Protein AF-A0A1V9EDM6-F1 (afdb_monomer)

Foldseek 3Di:
DDPDPVVVVVCLLLVVQVLDLVNLLVQLVVQQVVVCVVPVPDALVNSLVVSVVCCVPPSLCVSLVVVLVVVLVVCVVVDPDPVVSVVCCVVVVVVVSVCCCVPPVVCSCPVGRVVSNVVSSVVVVVVVVVVVVVVVLVVPADDLLLLLVLQVLVCVVVVHDRDALDQVVLVVSCVVRVDDSVSNSVSSVCLVVLVPDDPVNLVVNLVSLVVNVVVCVVVVNPVSVVVSVVSNVSSVD

Radius of gyration: 32.97 Å; Cα contacts (8 Å, |Δi|>4): 154; chains: 1; bounding box: 69×32×89 Å

Solvent-accessible surface area (backbone atoms only — not comparable to full-atom values): 13107 Å² total; per-residue (Å²): 133,83,81,78,60,62,67,62,55,49,34,59,75,70,38,48,61,78,55,31,62,68,51,48,41,53,52,49,51,54,52,39,54,60,45,37,78,76,34,84,85,61,50,69,72,59,39,52,54,51,54,53,48,43,46,54,68,45,52,50,46,48,55,52,48,53,53,50,52,54,52,47,63,69,48,52,89,77,48,95,42,71,67,58,47,52,51,49,49,51,69,50,44,54,58,48,52,52,50,45,39,65,71,48,49,45,52,47,37,67,72,44,38,48,56,46,51,49,52,48,52,52,52,52,52,51,52,52,49,52,52,51,50,54,51,50,54,61,68,74,46,75,54,54,45,22,49,47,48,46,49,48,50,50,23,62,75,70,72,43,81,74,76,63,66,40,72,67,44,15,50,50,49,22,70,75,69,73,49,61,40,66,55,39,25,51,41,43,40,43,72,77,37,51,90,76,52,51,76,67,55,40,51,50,43,52,56,12,49,54,52,34,52,49,53,36,57,76,70,66,47,74,80,50,54,62,62,51,51,54,52,50,55,56,57,71,107

Structure (mmCIF, N/CA/C/O backbone):
data_AF-A0A1V9EDM6-F1
#
_entry.id   AF-A0A1V9EDM6-F1
#
loop_
_atom_site.group_PDB
_atom_site.id
_atom_site.type_symbol
_atom_site.label_atom_id
_atom_site.label_alt_id
_atom_site.label_comp_id
_atom_site.label_asym_id
_atom_site.label_entity_id
_atom_site.label_seq_id
_atom_site.pdbx_PDB_ins_code
_atom_site.Cartn_x
_atom_site.Cartn_y
_atom_site.Cartn_z
_atom_site.occupancy
_atom_site.B_iso_or_equiv
_atom_site.auth_seq_id
_atom_site.auth_comp_id
_atom_site.auth_asym_id
_atom_site.auth_atom_id
_atom_site.pdbx_PDB_model_num
ATOM 1 N N . MET A 1 1 ? -5.363 -17.007 -38.604 1.00 37.97 1 MET A N 1
ATOM 2 C CA . MET A 1 1 ? -4.434 -15.879 -38.365 1.00 37.97 1 MET A CA 1
ATOM 3 C C . MET A 1 1 ? -4.900 -15.145 -37.115 1.00 37.97 1 MET A C 1
ATOM 5 O O . MET A 1 1 ? -6.030 -14.680 -37.099 1.00 37.97 1 MET A O 1
ATOM 9 N N . ARG A 1 2 ? -4.100 -15.136 -36.038 1.00 47.84 2 ARG A N 1
ATOM 10 C CA . ARG A 1 2 ? -4.407 -14.382 -34.807 1.00 47.84 2 ARG A CA 1
ATOM 11 C C . ARG A 1 2 ? -4.314 -12.889 -35.127 1.00 47.84 2 ARG A C 1
ATOM 13 O O . ARG A 1 2 ? -3.278 -12.456 -35.619 1.00 47.84 2 ARG A O 1
ATOM 20 N N . SER A 1 3 ? -5.369 -12.121 -34.863 1.00 49.78 3 SER A N 1
ATOM 21 C CA . SER A 1 3 ? -5.331 -10.661 -34.971 1.00 49.78 3 SER A CA 1
ATOM 22 C C . SER A 1 3 ? -4.245 -10.120 -34.039 1.00 49.78 3 SER A C 1
ATOM 24 O O . SER A 1 3 ? -4.339 -10.279 -32.820 1.00 49.78 3 SER A O 1
ATOM 26 N N . LEU A 1 4 ? -3.201 -9.516 -34.605 1.00 57.56 4 LEU A N 1
ATOM 27 C CA . LEU A 1 4 ? -2.200 -8.782 -33.838 1.00 57.56 4 LEU A CA 1
ATOM 28 C C . LEU A 1 4 ? -2.915 -7.653 -33.088 1.00 57.56 4 LEU A C 1
ATOM 30 O O . LEU A 1 4 ? -3.581 -6.817 -33.696 1.00 57.56 4 LEU A O 1
ATOM 34 N N . ASN A 1 5 ? -2.817 -7.650 -31.758 1.00 78.00 5 ASN A N 1
ATOM 35 C CA . ASN A 1 5 ? -3.408 -6.608 -30.928 1.00 78.00 5 ASN A CA 1
ATOM 36 C C . ASN A 1 5 ? -2.538 -5.346 -31.025 1.00 78.00 5 ASN A C 1
ATOM 38 O O . ASN A 1 5 ? -1.661 -5.112 -30.193 1.00 78.00 5 ASN A O 1
ATOM 42 N N . LEU A 1 6 ? -2.770 -4.549 -32.071 1.00 74.50 6 LEU A N 1
AT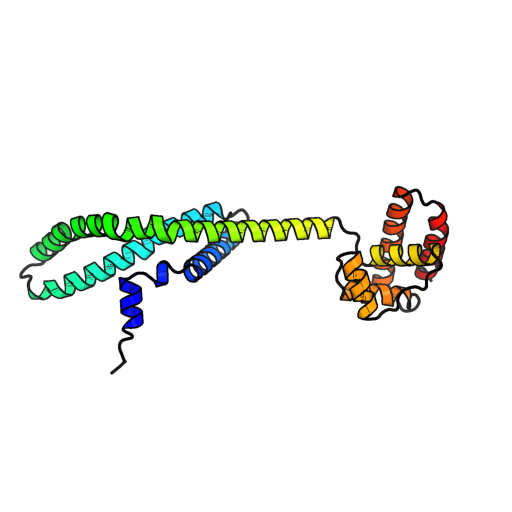OM 43 C CA . LEU A 1 6 ? -2.033 -3.315 -32.372 1.00 74.50 6 LEU A CA 1
ATOM 44 C C . LEU A 1 6 ? -2.008 -2.344 -31.184 1.00 74.50 6 LEU A C 1
ATOM 46 O O . LEU A 1 6 ? -1.008 -1.666 -30.965 1.00 74.50 6 LEU A O 1
ATOM 50 N N . ARG A 1 7 ? -3.066 -2.337 -30.363 1.00 73.31 7 ARG A N 1
ATOM 51 C CA . ARG A 1 7 ? -3.147 -1.520 -29.148 1.00 73.31 7 ARG A CA 1
ATOM 52 C C . ARG A 1 7 ? -2.124 -1.949 -28.096 1.00 73.31 7 ARG A C 1
ATOM 54 O O . ARG A 1 7 ? -1.507 -1.093 -27.479 1.00 73.31 7 ARG A O 1
ATOM 61 N N . SER A 1 8 ? -1.903 -3.255 -27.941 1.00 72.81 8 SER A N 1
ATOM 62 C CA . SER A 1 8 ? -0.898 -3.798 -27.020 1.00 72.81 8 SER A CA 1
ATOM 63 C C . SER A 1 8 ? 0.532 -3.480 -27.463 1.00 72.81 8 SER A C 1
ATOM 65 O O . SER A 1 8 ? 1.390 -3.230 -26.620 1.00 72.81 8 SER A O 1
ATOM 67 N N . MET A 1 9 ? 0.799 -3.492 -28.773 1.00 71.81 9 MET A N 1
ATOM 68 C CA . MET A 1 9 ? 2.121 -3.140 -29.309 1.00 71.81 9 MET A CA 1
ATOM 69 C C . MET A 1 9 ? 2.376 -1.637 -29.179 1.00 71.81 9 MET A C 1
ATOM 71 O O . MET A 1 9 ? 3.447 -1.241 -28.725 1.00 71.81 9 MET A O 1
ATOM 75 N N . ALA A 1 10 ? 1.374 -0.808 -29.486 1.00 74.94 10 ALA A N 1
ATOM 76 C CA . ALA A 1 10 ? 1.447 0.635 -29.285 1.00 74.94 10 ALA A CA 1
ATOM 77 C C . ALA A 1 10 ? 1.699 0.983 -27.811 1.00 74.94 10 ALA A C 1
ATOM 79 O O . ALA A 1 10 ? 2.650 1.701 -27.529 1.00 74.94 10 ALA A O 1
ATOM 80 N N . SER A 1 11 ? 0.951 0.392 -26.871 1.00 78.00 11 SER A N 1
ATOM 81 C CA . SER A 1 11 ? 1.123 0.649 -25.433 1.00 78.00 11 SER A CA 1
ATOM 82 C C . SER A 1 11 ? 2.470 0.186 -24.873 1.00 78.00 11 SER A C 1
ATOM 84 O O . SER A 1 11 ? 2.933 0.724 -23.868 1.00 78.00 11 SER A O 1
ATOM 86 N N . PHE A 1 12 ? 3.091 -0.827 -25.491 1.00 79.50 12 PHE A N 1
ATOM 87 C CA . PHE A 1 12 ? 4.444 -1.256 -25.141 1.00 79.50 12 PHE A CA 1
ATOM 88 C C . PHE A 1 12 ? 5.472 -0.217 -25.601 1.00 79.50 12 PHE A C 1
ATOM 90 O O . PHE A 1 12 ? 6.285 0.218 -24.791 1.00 79.50 12 PHE A O 1
ATOM 97 N N . ILE A 1 13 ? 5.373 0.238 -26.857 1.00 76.94 13 ILE A N 1
ATOM 98 C CA . ILE A 1 13 ? 6.272 1.248 -27.440 1.00 76.94 13 ILE A CA 1
ATOM 99 C C . ILE A 1 13 ? 6.137 2.599 -26.722 1.00 76.94 13 ILE A C 1
ATOM 101 O O . ILE A 1 13 ? 7.139 3.231 -26.395 1.00 76.94 13 ILE A O 1
ATOM 105 N N . THR A 1 14 ? 4.909 3.046 -26.445 1.00 77.81 14 THR A N 1
ATOM 106 C CA . THR A 1 14 ? 4.643 4.307 -25.731 1.00 77.81 14 THR A CA 1
ATOM 107 C C . THR A 1 14 ? 4.802 4.180 -24.218 1.00 77.81 14 THR A C 1
ATOM 109 O O . THR A 1 14 ? 4.757 5.182 -23.505 1.00 77.81 14 THR A O 1
ATOM 112 N N . ARG A 1 15 ? 5.021 2.958 -23.712 1.00 82.06 15 ARG A N 1
ATOM 113 C CA . ARG A 1 15 ? 5.201 2.636 -22.289 1.00 82.06 15 ARG A CA 1
ATOM 114 C C . ARG A 1 15 ? 4.014 3.024 -21.403 1.00 82.06 15 ARG A C 1
ATOM 116 O O . ARG A 1 15 ? 4.152 3.070 -20.178 1.00 82.06 15 ARG A O 1
ATOM 123 N N . GLU A 1 16 ? 2.845 3.253 -21.996 1.00 77.50 16 GLU A N 1
ATOM 124 C CA . GLU A 1 16 ? 1.622 3.678 -21.307 1.00 77.50 16 GLU A CA 1
ATOM 125 C C . GLU A 1 16 ? 1.276 2.761 -20.137 1.00 77.50 16 GLU A C 1
ATOM 127 O O . GLU A 1 16 ? 0.986 3.240 -19.044 1.00 77.50 16 GLU A O 1
ATOM 132 N N . HIS A 1 17 ? 1.405 1.447 -20.332 1.00 77.56 17 HIS A N 1
ATOM 133 C CA . HIS A 1 17 ? 1.103 0.465 -19.296 1.00 77.56 17 HIS A CA 1
ATOM 134 C C . HIS A 1 17 ? 2.008 0.625 -18.061 1.00 77.56 17 HIS A C 1
ATOM 136 O O . HIS A 1 17 ? 1.523 0.638 -16.933 1.00 77.56 17 HIS A O 1
ATOM 142 N N . THR A 1 18 ? 3.314 0.838 -18.252 1.00 78.94 18 THR A N 1
ATOM 143 C CA . THR A 1 18 ? 4.274 1.012 -17.140 1.00 78.94 18 THR A CA 1
ATOM 144 C C . THR A 1 18 ? 4.139 2.355 -16.420 1.00 78.94 18 THR A C 1
ATOM 146 O O . THR A 1 18 ? 4.569 2.499 -15.278 1.00 78.94 18 THR A O 1
ATOM 149 N N . LEU A 1 19 ? 3.549 3.349 -17.088 1.00 85.94 19 LEU A N 1
ATOM 150 C CA . LEU A 1 19 ? 3.371 4.704 -16.569 1.00 85.94 19 LEU A CA 1
ATOM 151 C C . LEU A 1 19 ? 1.964 4.937 -16.000 1.00 85.94 19 LEU A C 1
ATOM 153 O O . LEU A 1 19 ? 1.685 6.018 -15.473 1.00 85.94 19 LEU A O 1
ATOM 157 N N . GLU A 1 20 ? 1.061 3.966 -16.106 1.00 90.56 20 GLU A N 1
ATOM 158 C CA . GLU A 1 20 ? -0.289 4.065 -15.567 1.00 90.56 20 GLU A CA 1
ATOM 159 C C . GLU A 1 20 ? -0.269 3.975 -14.036 1.00 90.56 20 GLU A C 1
ATOM 161 O O . GLU A 1 20 ? 0.337 3.077 -13.449 1.00 90.56 20 GLU A O 1
ATOM 166 N N . ILE A 1 21 ? -0.981 4.888 -13.370 1.00 91.25 21 ILE A N 1
ATOM 167 C CA . ILE A 1 21 ? -0.993 4.965 -11.903 1.00 91.25 21 ILE A CA 1
ATOM 168 C C . ILE A 1 21 ? -1.505 3.677 -11.246 1.00 91.25 21 ILE A C 1
ATOM 170 O O . ILE A 1 21 ? -0.995 3.281 -10.202 1.00 91.25 21 ILE A O 1
ATOM 174 N N . ASN A 1 22 ? -2.471 2.994 -11.866 1.00 91.75 22 ASN A N 1
ATOM 175 C CA . ASN A 1 22 ? -3.028 1.753 -11.331 1.00 91.75 22 ASN A CA 1
ATOM 176 C C . ASN A 1 22 ? -2.004 0.616 -11.349 1.00 91.75 22 ASN A C 1
ATOM 178 O O . ASN A 1 22 ? -1.903 -0.111 -10.365 1.00 91.75 22 ASN A O 1
ATOM 182 N N . ASN A 1 23 ? -1.200 0.518 -12.411 1.00 90.50 23 ASN A N 1
ATOM 183 C CA . ASN A 1 23 ? -0.162 -0.506 -12.526 1.00 90.50 23 ASN A CA 1
ATOM 184 C C . ASN A 1 23 ? 1.008 -0.214 -11.580 1.00 90.50 23 ASN A C 1
ATOM 186 O O . ASN A 1 23 ? 1.531 -1.122 -10.935 1.00 90.50 23 ASN A O 1
ATOM 190 N N . ILE A 1 24 ? 1.378 1.064 -11.421 1.00 93.00 24 ILE A N 1
ATOM 191 C CA . ILE A 1 24 ? 2.357 1.488 -10.408 1.00 93.00 24 ILE A CA 1
ATOM 192 C C . ILE A 1 24 ? 1.848 1.130 -9.006 1.00 93.00 24 ILE A C 1
ATOM 194 O O . ILE A 1 24 ? 2.604 0.590 -8.200 1.00 93.00 24 ILE A O 1
ATOM 198 N N . ARG A 1 25 ? 0.563 1.375 -8.722 1.00 94.88 25 ARG A N 1
ATOM 199 C CA . ARG A 1 25 ? -0.075 1.024 -7.447 1.00 94.88 25 ARG A CA 1
ATOM 200 C C . ARG A 1 25 ? -0.064 -0.480 -7.198 1.00 94.88 25 ARG A C 1
ATOM 202 O O . ARG A 1 25 ? 0.361 -0.898 -6.125 1.00 94.88 25 ARG A O 1
ATOM 209 N N . SER A 1 26 ? -0.491 -1.292 -8.163 1.00 93.38 26 SER A N 1
ATOM 210 C CA . SER A 1 26 ? -0.505 -2.749 -8.007 1.00 93.38 26 SER A CA 1
ATOM 211 C C . SER A 1 26 ? 0.900 -3.314 -7.827 1.00 93.38 26 SER A C 1
ATOM 213 O O . SER A 1 26 ? 1.103 -4.161 -6.963 1.00 93.38 26 SER A O 1
ATOM 215 N N . LEU A 1 27 ? 1.884 -2.813 -8.585 1.00 93.69 27 LEU A N 1
ATOM 216 C CA . LEU A 1 27 ? 3.286 -3.202 -8.432 1.00 93.69 27 LEU A CA 1
ATOM 217 C C . LEU A 1 27 ? 3.816 -2.836 -7.043 1.00 93.69 27 LEU A C 1
ATOM 219 O O . LEU A 1 27 ? 4.479 -3.647 -6.405 1.00 93.69 27 LEU A O 1
ATOM 223 N N . PHE A 1 28 ? 3.513 -1.627 -6.568 1.00 96.44 28 PHE A N 1
ATOM 224 C CA . PHE A 1 28 ? 3.945 -1.165 -5.255 1.00 96.44 28 PHE A CA 1
ATOM 225 C C . PHE A 1 28 ? 3.373 -2.028 -4.129 1.00 96.44 28 PHE A C 1
ATOM 227 O O . PHE A 1 28 ? 4.127 -2.450 -3.256 1.00 96.44 28 PHE A O 1
ATOM 234 N N . ILE A 1 29 ? 2.068 -2.317 -4.160 1.00 95.06 29 ILE A N 1
ATOM 235 C CA . ILE A 1 29 ? 1.408 -3.166 -3.158 1.00 95.06 29 ILE A CA 1
ATOM 236 C C . ILE A 1 29 ? 1.988 -4.581 -3.201 1.00 95.06 29 ILE A C 1
ATOM 238 O O . ILE A 1 29 ? 2.393 -5.096 -2.164 1.00 95.06 29 ILE A O 1
ATOM 242 N N . ALA A 1 30 ? 2.110 -5.174 -4.391 1.00 94.94 30 ALA A N 1
ATOM 243 C CA . ALA A 1 30 ? 2.640 -6.526 -4.543 1.0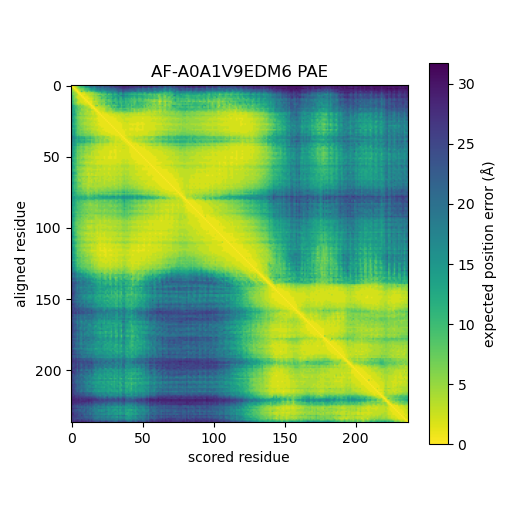0 94.94 30 ALA A CA 1
ATOM 244 C C . ALA A 1 30 ? 4.080 -6.651 -4.020 1.00 94.94 30 ALA A C 1
ATOM 246 O O . ALA A 1 30 ? 4.399 -7.604 -3.309 1.00 94.94 30 ALA A O 1
ATOM 247 N N . GLU A 1 31 ? 4.955 -5.685 -4.325 1.00 94.88 31 GLU A N 1
ATOM 248 C CA . GLU A 1 31 ? 6.318 -5.690 -3.781 1.00 94.88 31 GLU A CA 1
ATOM 249 C C . GLU A 1 31 ? 6.336 -5.417 -2.274 1.00 94.88 31 GLU A C 1
ATOM 251 O O . GLU A 1 31 ? 7.131 -6.021 -1.553 1.00 94.88 31 GLU A O 1
ATOM 256 N N . HIS A 1 32 ? 5.451 -4.556 -1.768 1.00 95.75 32 HIS A N 1
ATOM 257 C CA . HIS A 1 32 ? 5.344 -4.323 -0.333 1.00 95.75 32 HIS A CA 1
ATOM 258 C C . HIS A 1 32 ? 4.957 -5.604 0.414 1.00 95.75 32 HIS A C 1
ATOM 260 O O . HIS A 1 32 ? 5.654 -5.996 1.346 1.00 95.75 32 HIS A O 1
ATOM 266 N N . GLU A 1 33 ? 3.894 -6.284 -0.019 1.00 94.50 33 GLU A N 1
ATOM 267 C CA . GLU A 1 33 ? 3.392 -7.517 0.598 1.00 94.50 33 GLU A CA 1
ATOM 268 C C . GLU A 1 33 ? 4.426 -8.643 0.548 1.00 94.50 33 GLU A C 1
ATOM 270 O O . GLU A 1 33 ? 4.681 -9.309 1.555 1.00 94.50 33 GLU A O 1
ATOM 275 N N . LYS A 1 34 ? 5.086 -8.812 -0.603 1.00 95.00 34 LYS A N 1
ATOM 276 C CA . LYS A 1 34 ? 6.153 -9.799 -0.786 1.00 95.00 34 LYS A CA 1
ATOM 277 C C . LYS A 1 34 ? 7.290 -9.605 0.217 1.00 95.00 34 LYS A C 1
ATOM 279 O O . LYS A 1 34 ? 7.767 -10.579 0.798 1.00 95.00 34 LYS A O 1
ATOM 284 N N . HIS A 1 35 ? 7.735 -8.366 0.423 1.00 93.12 35 HIS A N 1
ATOM 285 C CA . HIS A 1 35 ? 8.824 -8.075 1.353 1.00 93.12 35 HIS A CA 1
ATOM 286 C C . HIS A 1 35 ? 8.376 -8.061 2.814 1.00 93.12 35 HIS A C 1
ATOM 288 O O . HIS A 1 35 ? 9.152 -8.470 3.676 1.00 93.12 35 HIS A O 1
ATOM 294 N N . LEU A 1 36 ? 7.136 -7.667 3.099 1.00 92.50 36 LEU A N 1
ATOM 295 C CA . LEU A 1 36 ? 6.572 -7.705 4.446 1.00 92.50 36 LEU A CA 1
ATOM 296 C C . LEU A 1 36 ? 6.485 -9.141 4.984 1.00 92.50 36 LEU A C 1
ATOM 298 O O . LEU A 1 36 ? 6.764 -9.369 6.160 1.00 92.50 36 LEU A O 1
ATOM 302 N N . GLY A 1 37 ? 6.181 -10.116 4.118 1.00 90.19 37 GLY A N 1
ATOM 303 C CA . GLY A 1 37 ? 6.178 -11.539 4.476 1.00 90.19 37 GLY A CA 1
ATOM 304 C C . GLY A 1 37 ? 7.548 -12.081 4.911 1.00 90.19 37 GLY A C 1
ATOM 305 O O . GLY A 1 37 ? 7.610 -13.022 5.697 1.00 90.19 37 GLY A O 1
ATOM 306 N N . LEU A 1 38 ? 8.643 -11.475 4.440 1.00 93.06 38 LEU A N 1
ATOM 307 C CA . LEU A 1 38 ? 10.019 -11.861 4.785 1.00 93.06 38 LEU A CA 1
ATOM 308 C C . LEU A 1 38 ? 10.607 -10.999 5.911 1.00 93.06 38 LEU A C 1
ATOM 310 O O . LEU A 1 38 ? 11.398 -11.474 6.727 1.00 93.06 38 LEU A O 1
ATOM 314 N N . HIS A 1 39 ? 10.231 -9.723 5.954 1.00 92.69 39 HIS A N 1
ATOM 315 C CA . HIS A 1 39 ? 10.765 -8.723 6.866 1.00 92.69 39 HIS A CA 1
ATOM 316 C C . HIS A 1 39 ? 9.613 -7.927 7.498 1.00 92.69 39 HIS A C 1
ATOM 318 O O . HIS A 1 39 ? 9.155 -6.943 6.920 1.00 92.69 39 HIS A O 1
ATOM 324 N N . PRO A 1 40 ? 9.181 -8.273 8.723 1.00 89.62 40 PRO A N 1
ATOM 325 C CA . PRO A 1 40 ? 8.055 -7.601 9.379 1.00 89.62 40 PRO A CA 1
ATOM 326 C C . PRO A 1 40 ? 8.252 -6.096 9.625 1.00 89.62 40 PRO A C 1
ATOM 328 O O . PRO A 1 40 ? 7.283 -5.362 9.769 1.00 89.62 40 PRO A O 1
ATOM 331 N N . ALA A 1 41 ? 9.503 -5.624 9.670 1.00 90.94 41 ALA A N 1
ATOM 332 C CA . ALA A 1 41 ? 9.851 -4.207 9.821 1.00 90.94 41 ALA A CA 1
ATOM 333 C C . ALA A 1 41 ? 9.996 -3.462 8.475 1.00 90.94 41 ALA A C 1
ATOM 335 O O . ALA A 1 41 ? 10.529 -2.349 8.426 1.00 90.94 41 ALA A O 1
ATOM 336 N N . TRP A 1 42 ? 9.582 -4.081 7.366 1.00 93.06 42 TRP A N 1
ATOM 337 C CA . TRP A 1 42 ? 9.666 -3.481 6.042 1.00 93.06 42 TRP A CA 1
ATOM 338 C C . TRP A 1 42 ? 8.760 -2.254 5.931 1.00 93.06 42 TRP A C 1
ATOM 340 O O . TRP A 1 42 ? 7.584 -2.295 6.279 1.00 93.06 42 TRP A O 1
ATOM 350 N N . ASN A 1 43 ? 9.302 -1.147 5.423 1.00 93.12 43 ASN A N 1
ATOM 351 C CA . ASN A 1 43 ? 8.579 0.120 5.334 1.00 93.12 43 ASN A CA 1
ATOM 352 C C . ASN A 1 43 ? 8.322 0.555 3.881 1.00 93.12 43 ASN A C 1
ATOM 354 O O . ASN A 1 43 ? 8.958 0.100 2.921 1.00 93.12 43 ASN A O 1
ATOM 358 N N . PHE A 1 44 ? 7.384 1.488 3.709 1.00 94.44 44 PHE A N 1
ATOM 359 C CA . PHE A 1 44 ? 7.006 2.014 2.394 1.00 94.44 44 PHE A CA 1
ATOM 360 C C . PHE A 1 44 ? 8.160 2.731 1.678 1.00 94.44 44 PHE A C 1
ATOM 362 O O . PHE A 1 44 ? 8.287 2.628 0.458 1.00 94.44 44 PHE A O 1
ATOM 369 N N . LYS A 1 45 ? 9.077 3.374 2.417 1.00 94.44 45 LYS A N 1
ATOM 370 C CA . LYS A 1 45 ? 10.270 4.019 1.836 1.00 94.44 45 LYS A CA 1
ATOM 371 C C . LYS A 1 45 ? 11.208 3.006 1.174 1.00 94.44 45 LYS A C 1
ATOM 373 O O . LYS A 1 45 ? 11.740 3.282 0.100 1.00 94.44 45 LYS A O 1
ATOM 378 N N . ALA A 1 46 ? 11.409 1.843 1.791 1.00 94.44 46 ALA A N 1
ATOM 379 C CA . ALA A 1 46 ? 12.204 0.757 1.227 1.00 94.44 46 ALA A CA 1
ATOM 380 C C . ALA A 1 46 ? 11.528 0.171 -0.022 1.00 94.44 46 ALA A C 1
ATOM 382 O O . ALA A 1 46 ? 12.177 0.006 -1.054 1.00 94.44 46 ALA A O 1
ATOM 383 N N . THR A 1 47 ? 10.206 -0.014 0.031 1.00 96.06 47 THR A N 1
ATOM 384 C CA . THR A 1 47 ? 9.397 -0.447 -1.125 1.00 96.06 47 THR A CA 1
ATOM 385 C C . THR A 1 47 ? 9.550 0.513 -2.304 1.00 96.06 47 THR A C 1
ATOM 387 O O . THR A 1 47 ? 9.854 0.084 -3.413 1.00 96.06 47 THR A O 1
ATOM 390 N N . ARG A 1 48 ? 9.443 1.828 -2.068 1.00 96.25 48 ARG A N 1
ATOM 391 C CA . ARG A 1 48 ? 9.644 2.858 -3.101 1.00 96.25 48 ARG A CA 1
ATOM 392 C C . ARG A 1 48 ? 11.001 2.717 -3.791 1.00 96.25 48 ARG A C 1
ATOM 394 O O . ARG A 1 48 ? 11.066 2.791 -5.013 1.00 96.25 48 ARG A O 1
ATOM 401 N N . LYS A 1 49 ? 12.079 2.483 -3.033 1.00 96.12 49 LYS A N 1
ATOM 402 C CA . LYS A 1 49 ? 13.423 2.275 -3.602 1.00 96.12 49 LYS A CA 1
ATOM 403 C C . LYS A 1 49 ? 13.484 1.032 -4.491 1.00 96.12 49 LYS A C 1
ATOM 405 O O . LYS A 1 49 ? 14.060 1.108 -5.572 1.00 96.12 49 LYS A O 1
ATOM 410 N N . ILE A 1 50 ? 12.865 -0.074 -4.074 1.00 95.94 50 ILE A N 1
ATOM 411 C CA . ILE A 1 50 ? 12.786 -1.293 -4.893 1.00 95.94 50 ILE A CA 1
ATOM 412 C C . ILE A 1 50 ? 11.988 -1.047 -6.170 1.00 95.94 50 ILE A C 1
ATOM 414 O O . ILE A 1 50 ? 12.435 -1.427 -7.244 1.00 95.94 50 ILE A O 1
ATOM 418 N N . VAL A 1 51 ? 10.848 -0.363 -6.092 1.00 96.00 51 VAL A N 1
ATOM 419 C CA . VAL A 1 51 ? 10.023 -0.066 -7.271 1.00 96.00 51 VAL A CA 1
ATOM 420 C C . VAL A 1 51 ? 10.770 0.834 -8.266 1.00 96.00 51 VAL A C 1
ATOM 422 O O . VAL A 1 51 ? 10.704 0.597 -9.471 1.00 96.00 51 VAL A O 1
ATOM 425 N N . ILE A 1 52 ? 11.556 1.804 -7.784 1.00 96.31 52 ILE A N 1
ATOM 426 C CA . ILE A 1 52 ? 12.462 2.603 -8.629 1.00 96.31 52 ILE A CA 1
ATOM 427 C C . ILE A 1 52 ? 13.537 1.719 -9.272 1.00 96.31 52 ILE A C 1
A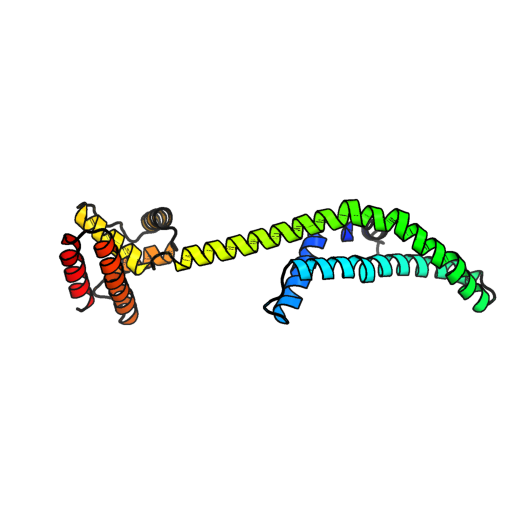TOM 429 O O . ILE A 1 52 ? 13.794 1.843 -10.468 1.00 96.31 52 ILE A O 1
ATOM 433 N N . ALA A 1 53 ? 14.161 0.821 -8.507 1.00 95.88 53 ALA A N 1
ATOM 434 C CA . ALA A 1 53 ? 15.159 -0.098 -9.044 1.00 95.88 53 ALA A CA 1
ATOM 435 C C . ALA A 1 53 ? 14.552 -1.016 -10.119 1.00 95.88 53 ALA A C 1
ATOM 437 O O . ALA A 1 53 ? 15.118 -1.148 -11.201 1.00 95.88 53 ALA A O 1
ATOM 438 N N . ASN A 1 54 ? 13.364 -1.571 -9.875 1.00 93.38 54 ASN A N 1
ATOM 439 C CA . ASN A 1 54 ? 12.635 -2.393 -10.837 1.00 93.38 54 ASN A CA 1
ATOM 440 C C . ASN A 1 54 ? 12.319 -1.619 -12.124 1.00 93.38 54 ASN A C 1
ATOM 442 O O . ASN A 1 54 ? 12.502 -2.158 -13.213 1.00 93.38 54 ASN A O 1
ATOM 446 N N . TYR A 1 55 ? 11.925 -0.347 -12.036 1.00 93.56 55 TYR A N 1
ATOM 447 C CA . TYR A 1 55 ? 11.725 0.485 -13.224 1.00 93.56 55 TYR A CA 1
ATOM 448 C C . TYR A 1 55 ? 12.992 0.558 -14.097 1.00 93.56 55 TYR A C 1
ATOM 450 O O . TYR A 1 55 ? 12.920 0.370 -15.310 1.00 93.56 55 TYR A O 1
ATOM 458 N N . TRP A 1 56 ? 14.163 0.785 -13.498 1.00 94.94 56 TRP A N 1
ATOM 459 C CA . TRP A 1 56 ? 15.413 0.911 -14.255 1.00 94.94 56 TRP A CA 1
ATOM 460 C C . TRP A 1 56 ? 15.957 -0.430 -14.748 1.00 94.94 56 TRP A C 1
ATOM 462 O O . TRP A 1 56 ? 16.293 -0.568 -15.921 1.00 94.94 56 TRP A O 1
ATOM 472 N N . PHE A 1 57 ? 16.044 -1.429 -13.875 1.00 93.12 57 PHE A N 1
ATOM 473 C CA . PHE A 1 57 ? 16.724 -2.684 -14.195 1.00 93.12 57 PHE A CA 1
ATOM 474 C C . PHE A 1 57 ? 15.835 -3.703 -14.890 1.00 93.12 57 PHE A C 1
ATOM 476 O O . PHE A 1 57 ? 16.339 -4.555 -15.614 1.00 93.12 57 PHE A O 1
ATOM 483 N N . ARG A 1 58 ? 14.520 -3.637 -14.691 1.00 91.19 58 ARG A N 1
ATOM 484 C CA . ARG A 1 58 ? 13.591 -4.554 -15.342 1.00 91.19 58 ARG A CA 1
ATOM 485 C C . ARG A 1 58 ? 12.912 -3.873 -16.512 1.00 91.19 58 ARG A C 1
ATOM 487 O O . ARG A 1 58 ? 13.104 -4.312 -17.638 1.00 91.19 58 ARG A O 1
ATOM 494 N N . GLU A 1 59 ? 12.178 -2.792 -16.283 1.00 90.56 59 GLU A N 1
ATOM 495 C CA . GLU A 1 59 ? 11.330 -2.209 -17.334 1.00 90.56 59 GLU A CA 1
ATOM 496 C C . GLU A 1 59 ? 12.149 -1.533 -18.438 1.00 90.56 59 GLU A C 1
ATOM 498 O O . GLU A 1 59 ? 11.978 -1.844 -19.616 1.00 90.56 59 GLU A O 1
ATOM 503 N N . VAL A 1 60 ? 13.082 -0.648 -18.075 1.00 92.81 60 VAL A N 1
ATOM 504 C CA . VAL A 1 60 ? 13.921 0.064 -19.051 1.00 92.81 60 VAL A CA 1
ATOM 505 C C . VAL A 1 60 ? 14.837 -0.897 -19.814 1.00 92.81 60 VAL A C 1
ATOM 507 O O . VAL A 1 60 ? 14.884 -0.830 -21.044 1.00 92.81 60 VAL A O 1
ATOM 510 N N . LEU A 1 61 ? 15.516 -1.821 -19.122 1.00 92.75 61 LEU A N 1
ATOM 511 C CA . LEU A 1 61 ? 16.385 -2.799 -19.789 1.00 92.75 61 LEU A CA 1
ATOM 512 C C . LEU A 1 61 ? 15.603 -3.782 -20.663 1.00 92.75 61 LEU A C 1
ATOM 514 O O . LEU A 1 61 ? 16.058 -4.085 -21.762 1.00 92.75 61 LEU A O 1
ATOM 518 N N . THR A 1 62 ? 14.425 -4.243 -20.233 1.00 91.62 62 THR A N 1
ATOM 519 C CA . THR A 1 62 ? 13.590 -5.133 -21.057 1.00 91.62 62 THR A CA 1
ATOM 520 C C . THR A 1 62 ? 13.100 -4.402 -22.300 1.00 91.62 62 THR A C 1
ATOM 522 O O . THR A 1 62 ? 13.251 -4.915 -23.404 1.00 91.62 62 THR A O 1
ATOM 525 N N . HIS A 1 63 ? 12.571 -3.185 -22.151 1.00 93.38 63 HIS A N 1
ATOM 526 C CA . HIS A 1 63 ? 12.088 -2.394 -23.282 1.00 93.38 63 HIS A CA 1
ATOM 527 C C . HIS A 1 63 ? 13.206 -2.109 -24.295 1.00 93.38 63 HIS A C 1
ATOM 529 O O . HIS A 1 63 ? 13.044 -2.369 -25.488 1.00 93.38 63 HIS A O 1
ATOM 535 N N . PHE A 1 64 ? 14.371 -1.651 -23.825 1.00 94.06 64 PHE A N 1
ATOM 536 C CA . PHE A 1 64 ? 15.532 -1.440 -24.689 1.00 94.06 64 PHE A CA 1
ATOM 537 C C . PHE A 1 64 ? 16.023 -2.747 -25.327 1.00 94.06 64 PHE A C 1
ATOM 539 O O . PHE A 1 64 ? 16.294 -2.781 -26.524 1.00 94.06 64 PHE A O 1
ATOM 546 N N . GLY A 1 65 ? 16.087 -3.833 -24.554 1.00 94.00 65 GLY A N 1
ATOM 547 C CA . GLY A 1 65 ? 16.495 -5.153 -25.026 1.00 94.00 65 GLY A CA 1
ATOM 548 C C . GLY A 1 65 ? 15.596 -5.688 -26.139 1.00 94.00 65 GLY A C 1
ATOM 549 O O . GLY A 1 65 ? 16.108 -6.207 -27.127 1.00 94.00 65 GLY A O 1
ATOM 550 N N . VAL A 1 66 ? 14.274 -5.504 -26.039 1.00 93.25 66 VAL A N 1
ATOM 551 C CA . VAL A 1 66 ? 13.329 -5.882 -27.104 1.00 93.25 66 VAL A CA 1
ATOM 552 C C . VAL A 1 66 ? 13.566 -5.063 -28.371 1.00 93.25 66 VAL A C 1
ATOM 554 O O . VAL A 1 66 ? 13.636 -5.638 -29.455 1.00 93.25 66 VAL A O 1
ATOM 557 N N . ILE A 1 67 ? 13.743 -3.743 -28.257 1.00 92.81 67 ILE A N 1
ATOM 558 C CA . ILE A 1 67 ? 14.039 -2.880 -29.414 1.00 92.81 67 ILE A CA 1
ATOM 559 C C . ILE A 1 67 ? 15.349 -3.307 -30.084 1.00 92.81 67 ILE A C 1
ATOM 561 O O . ILE A 1 67 ? 15.396 -3.458 -31.304 1.00 92.81 67 ILE A O 1
ATOM 565 N N . MET A 1 68 ? 16.395 -3.557 -29.294 1.00 93.56 68 MET A N 1
ATOM 566 C CA . MET A 1 68 ? 17.684 -4.026 -29.800 1.00 93.56 68 MET A CA 1
ATOM 567 C C . MET A 1 68 ? 17.580 -5.400 -30.461 1.00 93.56 68 MET A C 1
ATOM 569 O O . MET A 1 68 ? 18.150 -5.597 -31.529 1.00 93.56 68 MET A O 1
ATOM 573 N N . ALA A 1 69 ? 16.830 -6.337 -29.879 1.00 93.94 69 ALA A N 1
ATOM 574 C CA . ALA A 1 69 ? 16.613 -7.653 -30.470 1.00 93.94 69 ALA A CA 1
ATOM 575 C C . ALA A 1 69 ? 15.928 -7.544 -31.840 1.00 93.94 69 ALA A C 1
ATOM 577 O O . ALA A 1 69 ? 16.361 -8.183 -32.796 1.00 93.94 69 ALA A O 1
ATOM 578 N N . VAL A 1 70 ? 14.910 -6.687 -31.961 1.00 92.94 70 VAL A N 1
ATOM 579 C CA . VAL A 1 70 ? 14.245 -6.413 -33.242 1.00 92.94 70 VAL A CA 1
ATOM 580 C C . VAL A 1 70 ? 15.224 -5.793 -34.240 1.00 92.94 70 VAL A C 1
ATOM 582 O O . VAL A 1 70 ? 15.310 -6.268 -35.369 1.00 92.94 70 VAL A O 1
ATOM 585 N N . ALA A 1 71 ? 16.006 -4.791 -33.832 1.00 92.31 71 ALA A N 1
ATOM 586 C CA . ALA A 1 71 ? 17.004 -4.163 -34.697 1.00 92.31 71 ALA A CA 1
ATOM 587 C C . ALA A 1 71 ? 18.038 -5.176 -35.219 1.00 92.31 71 ALA A C 1
ATOM 589 O O . ALA A 1 71 ? 18.333 -5.190 -36.412 1.00 92.31 71 ALA A O 1
ATOM 590 N N . VAL A 1 72 ? 18.530 -6.069 -34.355 1.00 92.19 72 VAL A N 1
ATOM 591 C CA . VAL A 1 72 ? 19.478 -7.131 -34.726 1.00 92.19 72 VAL A CA 1
ATOM 592 C C . VAL A 1 72 ? 18.870 -8.116 -35.720 1.00 92.19 72 VAL A C 1
ATOM 594 O O . VAL A 1 72 ? 19.540 -8.512 -36.669 1.00 92.19 72 VAL A O 1
ATOM 597 N N . LEU A 1 73 ? 17.600 -8.495 -35.554 1.00 93.25 73 LEU A N 1
ATOM 598 C CA . LEU A 1 73 ? 16.925 -9.385 -36.504 1.00 93.25 73 LEU A CA 1
ATOM 599 C C . LEU A 1 73 ? 16.859 -8.784 -37.915 1.00 93.25 73 LEU A C 1
ATOM 601 O O . LEU A 1 73 ? 16.997 -9.518 -38.891 1.00 93.25 73 LEU A O 1
ATOM 605 N N . PHE A 1 74 ? 16.693 -7.463 -38.031 1.00 90.38 74 PHE A N 1
ATOM 606 C CA . PHE A 1 74 ? 16.679 -6.774 -39.324 1.00 90.38 74 PHE A CA 1
ATOM 607 C C . PHE A 1 74 ? 18.066 -6.624 -39.957 1.00 90.38 74 PHE A C 1
ATOM 609 O O . PHE A 1 74 ? 18.167 -6.632 -41.183 1.00 90.38 74 PHE A O 1
ATOM 616 N N . THR A 1 75 ? 19.128 -6.502 -39.159 1.00 88.81 75 THR A N 1
ATOM 617 C CA . THR A 1 75 ? 20.504 -6.378 -39.671 1.00 88.81 75 THR A CA 1
ATOM 618 C C . THR A 1 75 ? 21.173 -7.725 -39.939 1.00 88.81 75 THR A C 1
ATOM 620 O O . THR A 1 75 ? 22.145 -7.788 -40.695 1.00 88.81 75 THR A O 1
ATOM 623 N N . LEU A 1 76 ? 20.645 -8.815 -39.371 1.00 90.44 76 LEU A N 1
ATOM 624 C CA . LEU A 1 76 ? 21.177 -10.172 -39.517 1.00 90.44 76 LEU A CA 1
ATOM 625 C C . LEU A 1 76 ? 21.420 -10.595 -40.982 1.00 90.44 76 LEU A C 1
ATOM 627 O O . LEU A 1 76 ? 22.511 -11.091 -41.261 1.00 90.44 76 LEU A O 1
ATOM 631 N N . PRO A 1 77 ? 20.494 -10.373 -41.942 1.00 90.19 77 PRO A N 1
ATOM 632 C CA . PRO A 1 77 ? 20.674 -10.807 -43.333 1.00 90.19 77 PRO A CA 1
ATOM 633 C C . PRO A 1 77 ? 21.756 -10.028 -44.094 1.00 90.19 77 PRO A C 1
ATOM 635 O O . PRO A 1 77 ? 22.159 -10.433 -45.178 1.00 90.19 77 PRO A O 1
ATOM 638 N N . GLN A 1 78 ? 22.184 -8.883 -43.558 1.00 87.56 78 GLN A N 1
ATOM 639 C CA . GLN A 1 78 ? 23.103 -7.942 -44.204 1.00 87.56 78 GLN A CA 1
ATOM 640 C C . GLN A 1 78 ? 24.547 -8.120 -43.712 1.00 87.56 78 GLN A C 1
ATOM 642 O O . GLN A 1 78 ? 25.467 -7.491 -44.233 1.00 87.56 78 GLN A O 1
ATOM 647 N N . CYS A 1 79 ? 24.757 -8.954 -42.690 1.00 87.44 79 CYS A N 1
ATOM 648 C CA . CYS A 1 79 ? 26.049 -9.133 -42.046 1.00 87.44 79 CYS A CA 1
ATOM 649 C C . CYS A 1 79 ? 26.759 -10.386 -42.570 1.00 87.44 79 CYS A C 1
ATOM 651 O O . CYS A 1 79 ? 26.307 -11.505 -42.352 1.00 87.44 79 CYS A O 1
ATOM 653 N N . ASN A 1 80 ? 27.935 -10.200 -43.176 1.00 87.94 80 ASN A N 1
ATOM 654 C CA . ASN A 1 80 ? 28.763 -11.305 -43.684 1.00 87.94 80 ASN A CA 1
ATOM 655 C C . ASN A 1 80 ? 29.650 -11.963 -42.605 1.00 87.94 80 ASN A C 1
ATOM 657 O O . ASN A 1 80 ? 30.290 -12.978 -42.868 1.00 87.94 80 ASN A O 1
ATOM 661 N N . SER A 1 81 ? 29.735 -11.380 -41.404 1.00 94.31 81 SER A N 1
ATOM 662 C CA . SER A 1 81 ? 30.566 -11.872 -40.299 1.00 94.31 81 SER A CA 1
ATOM 663 C C . SER A 1 81 ? 29.968 -11.513 -38.940 1.00 94.31 81 SER A C 1
ATOM 665 O O . SER A 1 81 ? 29.477 -10.399 -38.735 1.00 94.31 81 SER A O 1
ATOM 667 N N . TRP A 1 82 ? 30.089 -12.435 -37.980 1.00 90.06 82 TRP A N 1
ATOM 668 C CA . TRP A 1 82 ? 29.710 -12.222 -36.580 1.00 90.06 82 TRP A CA 1
ATOM 669 C C . TRP A 1 82 ? 30.494 -11.091 -35.910 1.00 90.06 82 TRP A C 1
ATOM 671 O O . TRP A 1 82 ? 29.944 -10.389 -35.066 1.00 90.06 82 TRP A O 1
ATOM 681 N N . ILE A 1 83 ? 31.755 -10.876 -36.305 1.00 92.56 83 ILE A N 1
ATOM 682 C CA . ILE A 1 83 ? 32.594 -9.798 -35.758 1.00 92.56 83 ILE A CA 1
ATOM 683 C C . ILE A 1 83 ? 32.027 -8.437 -36.168 1.00 92.56 83 ILE A C 1
ATOM 685 O O . ILE A 1 83 ? 31.906 -7.540 -35.336 1.00 92.56 83 ILE A O 1
ATOM 689 N N . THR A 1 84 ? 31.629 -8.298 -37.436 1.00 90.75 84 THR A N 1
ATOM 690 C CA . THR A 1 84 ? 30.998 -7.077 -37.947 1.00 90.75 84 THR A CA 1
ATOM 691 C C . THR A 1 84 ? 29.666 -6.823 -37.250 1.00 90.75 84 THR A C 1
ATOM 693 O O . THR A 1 84 ? 29.441 -5.711 -36.784 1.00 90.75 84 THR A O 1
ATOM 696 N N . LEU A 1 85 ? 28.827 -7.853 -37.087 1.00 90.44 85 LEU A N 1
ATOM 697 C CA . LEU A 1 85 ? 27.558 -7.737 -36.363 1.00 90.44 85 LEU A CA 1
ATOM 698 C C . LEU A 1 85 ? 27.767 -7.293 -34.907 1.00 90.44 85 LEU A C 1
ATOM 700 O O . LEU A 1 85 ? 27.097 -6.376 -34.439 1.00 90.44 85 LEU A O 1
ATOM 704 N N . PHE A 1 86 ? 28.715 -7.908 -34.196 1.00 91.25 86 PHE A N 1
ATOM 705 C CA . PHE A 1 86 ? 29.031 -7.554 -32.813 1.00 91.25 86 PHE A CA 1
ATOM 706 C C . PHE A 1 86 ? 29.539 -6.112 -32.690 1.00 91.25 86 PHE A C 1
ATOM 708 O O . PHE A 1 86 ? 29.065 -5.360 -31.837 1.00 91.25 86 PHE A O 1
ATOM 715 N N . ALA A 1 87 ? 30.451 -5.700 -33.576 1.00 91.50 87 ALA A N 1
ATOM 716 C CA . ALA A 1 87 ? 30.930 -4.324 -33.633 1.00 91.50 87 ALA A CA 1
ATOM 717 C C . ALA A 1 87 ? 29.773 -3.345 -33.890 1.00 91.50 87 ALA A C 1
ATOM 719 O O . ALA A 1 87 ? 29.640 -2.357 -33.172 1.00 91.50 87 ALA A O 1
ATOM 720 N N . SER A 1 88 ? 28.882 -3.642 -34.841 1.00 89.75 88 SER A 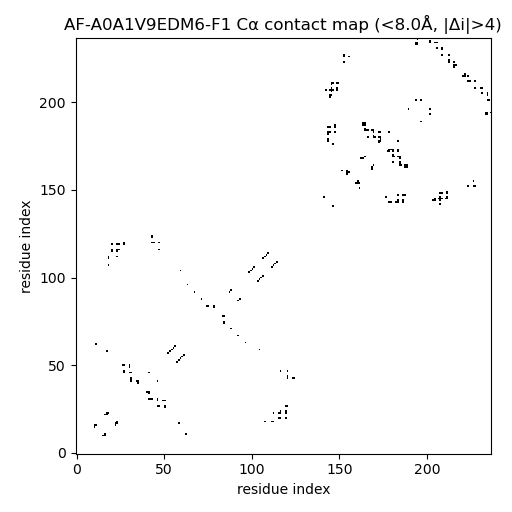N 1
ATOM 721 C CA . SER A 1 88 ? 27.698 -2.822 -35.116 1.00 89.75 88 SER A CA 1
ATOM 722 C C . SER A 1 88 ? 26.765 -2.714 -33.909 1.00 89.75 88 SER A C 1
ATOM 724 O O . SER A 1 88 ? 26.304 -1.616 -33.605 1.00 89.75 88 SER A O 1
ATOM 726 N N . ILE A 1 89 ? 26.521 -3.808 -33.181 1.00 92.00 89 ILE A N 1
ATOM 727 C CA . ILE A 1 89 ? 25.700 -3.791 -31.960 1.00 92.00 89 ILE A CA 1
ATOM 728 C C . ILE A 1 89 ? 26.327 -2.895 -30.892 1.00 92.00 89 ILE A C 1
ATOM 730 O O . ILE A 1 89 ? 25.608 -2.124 -30.265 1.00 92.00 89 ILE A O 1
ATOM 734 N N . LEU A 1 90 ? 27.643 -2.949 -30.687 1.00 92.31 90 LEU A N 1
ATOM 735 C CA . LEU A 1 90 ? 28.306 -2.090 -29.703 1.00 92.31 90 LEU A CA 1
ATOM 736 C C . LEU A 1 90 ? 28.285 -0.616 -30.119 1.00 92.31 90 LEU A C 1
ATOM 738 O O . LEU A 1 90 ? 27.858 0.235 -29.337 1.00 92.31 90 LEU A O 1
ATOM 742 N N . PHE A 1 91 ? 28.715 -0.313 -31.346 1.00 92.06 91 PHE A N 1
ATOM 743 C CA . PHE A 1 91 ? 28.865 1.065 -31.816 1.00 92.06 91 PHE A CA 1
ATOM 744 C C . PHE A 1 91 ? 27.534 1.766 -32.089 1.00 92.06 91 PHE A C 1
ATOM 746 O O . PHE A 1 91 ? 27.464 2.979 -31.924 1.00 92.06 91 PHE A O 1
ATOM 753 N N . ALA A 1 92 ? 26.476 1.042 -32.459 1.00 91.56 92 ALA A N 1
ATOM 754 C CA . ALA A 1 92 ? 25.137 1.617 -32.583 1.00 91.56 92 ALA A CA 1
ATOM 755 C C . ALA A 1 92 ? 24.343 1.520 -31.271 1.00 91.56 92 ALA A C 1
ATOM 757 O O . ALA A 1 92 ? 23.630 2.453 -30.902 1.00 91.56 92 ALA A O 1
ATOM 758 N N . GLY A 1 93 ? 24.479 0.411 -30.541 1.00 92.56 93 GLY A N 1
ATOM 759 C CA . GLY A 1 93 ? 23.692 0.123 -29.346 1.00 92.56 93 GLY A CA 1
ATOM 760 C C . GLY A 1 93 ? 24.062 0.983 -28.143 1.00 92.56 93 GLY A C 1
ATOM 761 O O . GLY A 1 93 ? 23.160 1.436 -27.445 1.00 92.56 93 GLY A O 1
ATOM 762 N N . LEU A 1 94 ? 25.349 1.263 -27.899 1.00 92.94 94 LEU A N 1
ATOM 763 C CA . LEU A 1 94 ? 25.752 2.117 -26.773 1.00 92.94 94 LEU A CA 1
ATOM 764 C C . LEU A 1 94 ? 25.243 3.562 -26.932 1.00 92.94 94 LEU A C 1
ATOM 766 O O . LEU A 1 94 ? 24.579 4.044 -26.010 1.00 92.94 94 LEU A O 1
ATOM 770 N N . PRO A 1 95 ? 25.449 4.248 -28.077 1.00 95.56 95 PRO A N 1
ATOM 771 C CA . PRO A 1 95 ? 24.844 5.558 -28.299 1.00 95.56 95 PRO A CA 1
ATOM 772 C C . PRO A 1 95 ? 23.318 5.512 -28.244 1.00 95.56 95 PRO A C 1
ATOM 774 O O . PRO A 1 95 ? 22.717 6.374 -27.608 1.00 95.56 95 PRO A O 1
ATOM 777 N N . ALA A 1 96 ? 22.684 4.487 -28.828 1.00 94.94 96 ALA A N 1
ATOM 778 C CA . ALA A 1 96 ? 21.233 4.337 -28.765 1.00 94.94 96 ALA A CA 1
ATOM 779 C C . ALA A 1 96 ? 20.732 4.210 -27.320 1.00 94.94 96 ALA A C 1
ATOM 781 O O . ALA A 1 96 ? 19.769 4.879 -26.955 1.00 94.94 96 ALA A O 1
ATOM 782 N N . LEU A 1 97 ? 21.397 3.424 -26.468 1.00 93.69 97 LEU A N 1
ATOM 783 C CA . LEU A 1 97 ? 21.040 3.304 -25.055 1.00 93.69 97 LEU A CA 1
ATOM 784 C C . LEU A 1 97 ? 21.134 4.656 -24.345 1.00 93.69 97 LEU A C 1
ATOM 786 O O . LEU A 1 97 ? 20.210 5.029 -23.621 1.00 93.69 97 LEU A O 1
ATOM 790 N N . VAL A 1 98 ? 22.217 5.403 -24.571 1.00 95.06 98 VAL A N 1
ATOM 791 C CA . VAL A 1 98 ? 22.411 6.736 -23.983 1.00 95.06 98 VAL A CA 1
ATOM 792 C C . VAL A 1 98 ? 21.327 7.702 -24.462 1.00 95.06 98 VAL A C 1
ATOM 794 O O . VAL A 1 98 ? 20.696 8.363 -23.637 1.00 95.06 98 VAL A O 1
ATOM 797 N N . SER A 1 99 ? 21.039 7.744 -25.764 1.00 95.44 99 SER A N 1
ATOM 798 C CA . SER A 1 99 ? 20.000 8.605 -26.336 1.00 95.44 99 SER A CA 1
ATOM 799 C C . SER A 1 99 ? 18.604 8.246 -25.822 1.00 95.44 99 SER A C 1
ATOM 801 O O . SER A 1 99 ? 17.885 9.124 -25.349 1.00 95.44 99 SER A O 1
ATOM 803 N N . PHE A 1 100 ? 18.215 6.968 -25.838 1.00 94.44 100 PHE A N 1
ATOM 804 C CA . PHE A 1 100 ? 16.923 6.529 -25.296 1.00 94.44 100 PHE A CA 1
ATOM 805 C C . PHE A 1 100 ? 16.812 6.855 -23.806 1.00 94.44 100 PHE A C 1
ATOM 807 O O . PHE A 1 100 ? 15.768 7.312 -23.340 1.00 94.44 100 PHE A O 1
ATOM 814 N N . THR A 1 101 ? 17.898 6.681 -23.058 1.00 94.06 101 THR A N 1
ATOM 815 C CA . THR A 1 101 ? 17.932 7.019 -21.637 1.00 94.06 101 THR A CA 1
ATOM 816 C C . THR A 1 101 ? 17.706 8.506 -21.414 1.00 94.06 101 THR A C 1
ATOM 818 O O . THR A 1 101 ? 16.792 8.863 -20.673 1.00 94.06 101 THR A O 1
ATOM 821 N N . ALA A 1 102 ? 18.458 9.365 -22.099 1.00 94.56 102 ALA A N 1
ATOM 822 C CA . ALA A 1 102 ? 18.385 10.812 -21.929 1.00 94.56 102 ALA A CA 1
ATOM 823 C C . ALA A 1 102 ? 17.061 11.420 -22.421 1.00 94.56 102 ALA A C 1
ATOM 825 O O . ALA A 1 102 ? 16.514 12.298 -21.759 1.00 94.56 102 ALA A O 1
ATOM 826 N N . PHE A 1 103 ? 16.532 10.957 -23.557 1.00 94.06 103 PHE A N 1
ATOM 827 C CA . PHE A 1 103 ? 15.404 11.614 -24.230 1.00 94.06 103 PHE A CA 1
ATOM 828 C C . PHE A 1 103 ? 14.053 10.927 -24.026 1.00 94.06 103 PHE A C 1
ATOM 830 O O . PHE A 1 103 ? 13.021 11.568 -24.197 1.00 94.06 103 PHE A O 1
ATOM 837 N N . ILE A 1 104 ? 14.027 9.647 -23.644 1.00 91.38 104 ILE A N 1
ATOM 838 C CA . ILE A 1 104 ? 12.777 8.892 -23.472 1.00 91.38 104 ILE A CA 1
ATOM 839 C C . ILE A 1 104 ? 12.614 8.470 -22.015 1.00 91.38 104 ILE A C 1
ATOM 841 O O . ILE A 1 104 ? 11.608 8.796 -21.376 1.00 91.38 104 ILE A O 1
ATOM 845 N N . TYR A 1 105 ? 13.594 7.756 -21.459 1.00 93.50 105 TYR A N 1
ATOM 846 C CA . TYR A 1 105 ? 13.446 7.150 -20.137 1.00 93.50 105 TYR A CA 1
ATOM 847 C C . TYR A 1 105 ? 13.536 8.169 -19.007 1.00 93.50 105 TYR A C 1
ATOM 849 O O . TYR A 1 105 ? 12.728 8.081 -18.083 1.00 93.50 105 TYR A O 1
ATOM 857 N N . PHE A 1 106 ? 14.449 9.139 -19.089 1.00 94.38 106 PHE A N 1
ATOM 858 C CA . PHE A 1 106 ? 14.619 10.195 -18.087 1.00 94.38 106 PHE A CA 1
ATOM 859 C C . PHE A 1 106 ? 13.377 11.092 -17.992 1.00 94.38 106 PHE A C 1
ATOM 861 O O . PHE A 1 106 ? 12.811 11.166 -16.899 1.00 94.38 106 PHE A O 1
ATOM 868 N N . PRO A 1 107 ? 12.871 11.695 -19.087 1.00 93.62 107 PRO A N 1
ATOM 869 C CA . PRO A 1 107 ? 11.653 12.501 -19.023 1.00 93.62 107 PRO A CA 1
ATOM 870 C C . PRO A 1 107 ? 10.455 11.698 -18.512 1.00 93.62 107 PRO A C 1
ATOM 872 O O . PRO A 1 107 ? 9.763 12.133 -17.596 1.00 93.62 107 PRO A O 1
ATOM 875 N N . SER A 1 108 ? 10.257 10.474 -19.017 1.00 92.00 108 SER A N 1
ATOM 876 C CA . SER A 1 108 ? 9.169 9.602 -18.550 1.00 92.00 108 SER A CA 1
ATOM 877 C C . SER A 1 108 ? 9.286 9.270 -17.059 1.00 92.00 108 SER A C 1
ATOM 879 O O . SER A 1 108 ? 8.280 9.213 -16.349 1.00 92.00 108 SER A O 1
ATOM 881 N N . PHE A 1 109 ? 10.512 9.054 -16.577 1.00 94.94 109 PHE A N 1
ATOM 882 C CA . PHE A 1 109 ? 10.777 8.745 -15.180 1.00 94.94 109 PHE A CA 1
ATOM 883 C C . PHE A 1 109 ? 10.462 9.941 -14.282 1.00 94.94 109 PHE A C 1
ATOM 885 O O . PHE A 1 109 ? 9.654 9.815 -13.366 1.00 94.94 109 PHE A O 1
ATOM 892 N N . PHE A 1 110 ? 11.059 11.101 -14.557 1.00 95.19 110 PHE A N 1
ATOM 893 C CA . PHE A 1 110 ? 10.946 12.269 -13.685 1.00 95.19 110 PHE A CA 1
ATOM 894 C C . PHE A 1 110 ? 9.595 12.977 -13.788 1.00 95.19 110 PHE A C 1
ATOM 896 O O . PHE A 1 110 ? 9.111 13.485 -12.782 1.00 95.19 110 PHE A O 1
ATOM 903 N N . TRP A 1 111 ? 8.966 13.010 -14.964 1.00 93.25 111 TRP A N 1
ATOM 904 C CA . TRP A 1 111 ? 7.723 13.765 -15.162 1.00 93.25 111 TRP A CA 1
ATOM 905 C C . TRP A 1 111 ? 6.456 12.940 -14.951 1.00 93.25 111 TRP A C 1
ATOM 907 O O . TRP A 1 111 ? 5.407 13.508 -14.667 1.00 93.25 111 TRP A O 1
ATOM 917 N N . SER A 1 112 ? 6.524 11.612 -15.086 1.00 92.75 112 SER A N 1
ATOM 918 C CA . SER A 1 112 ? 5.334 10.754 -15.018 1.00 92.75 112 SER A CA 1
ATOM 919 C C . SER A 1 112 ? 5.454 9.698 -13.927 1.00 92.75 112 SER A C 1
ATOM 921 O O . SER A 1 112 ? 4.643 9.678 -13.003 1.00 92.75 112 SER A O 1
ATOM 923 N N . PHE A 1 113 ? 6.471 8.837 -13.993 1.00 94.44 113 PHE A N 1
ATOM 924 C CA . PHE A 1 113 ? 6.584 7.696 -13.085 1.00 94.44 113 PHE A CA 1
ATOM 925 C C . PHE A 1 113 ? 6.830 8.114 -11.630 1.00 94.44 113 PHE A C 1
ATOM 927 O O . PHE A 1 113 ? 6.098 7.688 -10.739 1.00 94.44 113 PHE A O 1
ATOM 934 N N . LEU A 1 114 ? 7.840 8.952 -11.382 1.00 95.62 114 LEU A N 1
ATOM 935 C CA . LEU A 1 114 ? 8.267 9.319 -10.034 1.00 95.62 114 LEU A CA 1
ATOM 936 C C . LEU A 1 114 ? 7.178 10.086 -9.260 1.00 95.62 114 LEU A C 1
ATOM 938 O O . LEU A 1 114 ? 6.887 9.668 -8.137 1.00 95.62 114 LEU A O 1
ATOM 942 N N . PRO A 1 115 ? 6.495 11.101 -9.836 1.00 96.50 115 PRO A N 1
ATOM 943 C CA . PRO A 1 115 ? 5.385 11.767 -9.154 1.00 96.50 115 PRO A CA 1
ATOM 944 C C . PRO A 1 115 ? 4.233 10.809 -8.823 1.00 96.50 115 PRO A C 1
ATOM 946 O O . PRO A 1 115 ? 3.704 10.829 -7.714 1.00 96.50 115 PRO A O 1
ATOM 949 N N . LYS A 1 116 ? 3.863 9.912 -9.749 1.00 96.25 116 LYS A N 1
ATOM 950 C CA . LYS A 1 116 ? 2.806 8.913 -9.508 1.00 96.25 116 LYS A CA 1
ATOM 951 C C . LYS A 1 116 ? 3.193 7.925 -8.412 1.00 96.25 116 LYS A C 1
ATOM 953 O O . LYS A 1 116 ? 2.357 7.578 -7.583 1.00 96.25 116 LYS A O 1
ATOM 958 N N . LEU A 1 117 ? 4.452 7.495 -8.384 1.00 96.62 117 LEU A N 1
ATOM 959 C CA . LEU A 1 117 ? 4.975 6.627 -7.334 1.00 96.62 117 LEU A CA 1
ATOM 960 C C . LEU A 1 117 ? 4.959 7.316 -5.963 1.00 96.62 117 LEU A C 1
ATOM 962 O O . LEU A 1 117 ? 4.674 6.666 -4.961 1.00 96.62 117 LEU A O 1
ATOM 966 N N . GLU A 1 118 ? 5.240 8.618 -5.903 1.00 95.44 118 GLU A N 1
ATOM 967 C CA . GLU A 1 118 ? 5.146 9.399 -4.664 1.00 95.44 118 GLU A CA 1
ATOM 968 C C . GLU A 1 118 ? 3.711 9.516 -4.163 1.00 95.44 118 GLU A C 1
ATOM 970 O O . GLU A 1 118 ? 3.470 9.276 -2.981 1.00 95.44 118 GLU A O 1
ATOM 975 N N . VAL A 1 119 ? 2.757 9.786 -5.058 1.00 96.19 119 VAL A N 1
ATOM 976 C CA . VAL A 1 119 ? 1.326 9.786 -4.722 1.00 96.19 119 VAL A CA 1
ATOM 977 C C . VAL A 1 119 ? 0.908 8.428 -4.163 1.00 96.19 119 VAL A C 1
ATOM 979 O O . VAL A 1 119 ? 0.355 8.365 -3.069 1.00 96.19 119 VAL A O 1
ATOM 982 N N . VAL A 1 120 ? 1.239 7.334 -4.855 1.00 96.00 120 VAL A N 1
ATOM 983 C CA . VAL A 1 120 ? 0.920 5.969 -4.404 1.00 96.00 120 VAL A CA 1
ATOM 984 C C . VAL A 1 120 ? 1.557 5.668 -3.045 1.00 96.00 120 VAL A C 1
ATOM 986 O O . VAL A 1 120 ? 0.882 5.163 -2.152 1.00 96.00 120 VAL A O 1
ATOM 989 N N . SER A 1 121 ? 2.838 5.991 -2.859 1.00 95.38 121 SER A N 1
ATOM 990 C CA . SER A 1 121 ? 3.533 5.762 -1.589 1.00 95.38 121 SER A CA 1
ATOM 991 C C . SER A 1 121 ? 2.898 6.555 -0.443 1.00 95.38 121 SER A C 1
ATOM 993 O O . SER A 1 121 ? 2.739 6.013 0.648 1.00 95.38 121 SER A O 1
ATOM 995 N N . GLY A 1 122 ? 2.533 7.818 -0.679 1.00 94.25 122 GLY A N 1
ATOM 996 C CA . GLY A 1 122 ? 1.891 8.675 0.319 1.00 94.25 122 GLY A CA 1
ATOM 997 C C . GLY A 1 122 ? 0.465 8.234 0.656 1.00 94.25 122 GLY A C 1
ATOM 998 O O . GLY A 1 122 ? 0.076 8.257 1.823 1.00 94.25 122 GLY A O 1
ATOM 999 N N . GLU A 1 123 ? -0.304 7.774 -0.335 1.00 93.56 123 GLU A N 1
ATOM 1000 C CA . GLU A 1 123 ? -1.626 7.168 -0.124 1.00 93.56 123 GLU A CA 1
ATOM 1001 C C . GLU A 1 123 ? -1.532 5.953 0.808 1.00 93.56 123 GLU A C 1
ATOM 1003 O O . GLU A 1 123 ? -2.284 5.867 1.778 1.00 93.56 123 GLU A O 1
ATOM 1008 N N . GLN A 1 124 ? -0.589 5.040 0.553 1.00 93.44 124 GLN A N 1
ATOM 1009 C CA . GLN A 1 124 ? -0.414 3.836 1.372 1.00 93.44 124 GLN A CA 1
ATOM 1010 C C . GLN A 1 124 ? 0.039 4.160 2.800 1.00 93.44 124 GLN A C 1
ATOM 1012 O O . GLN A 1 124 ? -0.499 3.602 3.755 1.00 93.44 124 GLN A O 1
ATOM 1017 N N . GLU A 1 125 ? 0.968 5.103 2.969 1.00 92.50 125 GLU A N 1
ATOM 1018 C CA . GLU A 1 125 ? 1.408 5.552 4.294 1.00 92.50 125 GLU A CA 1
ATOM 1019 C C . GLU A 1 125 ? 0.255 6.188 5.085 1.00 92.50 125 GLU A C 1
ATOM 1021 O O . GLU A 1 125 ? 0.046 5.868 6.255 1.00 92.50 125 GLU A O 1
ATOM 1026 N N . LYS A 1 126 ? -0.563 7.023 4.435 1.00 92.25 126 LYS A N 1
ATOM 1027 C CA . LYS A 1 126 ? -1.750 7.618 5.059 1.00 92.25 126 LYS A CA 1
ATOM 1028 C C . LYS A 1 126 ? -2.760 6.556 5.493 1.00 92.25 126 LYS A C 1
ATOM 1030 O O . LYS A 1 126 ? -3.280 6.644 6.603 1.00 92.25 126 LYS A O 1
ATOM 1035 N N . LEU A 1 127 ? -3.033 5.563 4.647 1.00 90.00 127 LEU A N 1
ATOM 1036 C CA . LEU A 1 127 ? -3.947 4.464 4.975 1.00 90.00 127 LEU A CA 1
ATOM 1037 C C . LEU A 1 127 ? -3.431 3.627 6.151 1.00 90.00 127 LEU A C 1
ATOM 1039 O O . LEU A 1 127 ? -4.206 3.295 7.048 1.00 90.00 127 LEU A O 1
ATOM 1043 N N . ALA A 1 128 ? -2.130 3.333 6.187 1.00 87.12 128 ALA A N 1
ATOM 1044 C CA . ALA A 1 128 ? -1.511 2.610 7.295 1.00 87.12 128 ALA A CA 1
ATOM 1045 C C . ALA A 1 128 ? -1.614 3.389 8.616 1.00 87.12 128 ALA A C 1
ATOM 1047 O O . ALA A 1 128 ? -2.019 2.824 9.632 1.00 87.12 128 ALA A O 1
ATOM 1048 N N . ASN A 1 129 ? -1.347 4.697 8.590 1.00 87.62 129 ASN A N 1
ATOM 1049 C CA . ASN A 1 129 ? -1.468 5.554 9.769 1.00 87.62 129 ASN A CA 1
ATOM 1050 C C . ASN A 1 129 ? -2.921 5.642 10.261 1.00 87.62 129 ASN A C 1
ATOM 1052 O O . ASN A 1 129 ? -3.174 5.523 11.456 1.00 87.62 129 ASN A O 1
ATOM 1056 N N . GLN A 1 130 ? -3.894 5.773 9.353 1.00 85.44 130 GLN A N 1
ATOM 1057 C CA . GLN A 1 130 ? -5.319 5.755 9.707 1.00 85.44 130 GLN A CA 1
ATOM 1058 C C . GLN A 1 130 ? -5.745 4.414 10.319 1.00 85.44 130 GLN A C 1
ATOM 1060 O O . GLN A 1 130 ? -6.508 4.376 11.289 1.00 85.44 130 GLN A O 1
ATOM 1065 N N . ALA A 1 131 ? -5.245 3.296 9.791 1.00 83.00 131 ALA A N 1
ATOM 1066 C CA . ALA A 1 131 ? -5.473 1.987 10.389 1.00 83.00 131 ALA A CA 1
ATOM 1067 C C . ALA A 1 131 ? -4.878 1.923 11.807 1.00 83.00 131 ALA A C 1
ATOM 1069 O O . ALA A 1 131 ? -5.556 1.497 12.741 1.00 83.00 131 ALA A O 1
ATOM 1070 N N . GLU A 1 132 ? -3.660 2.421 12.013 1.00 82.81 132 GLU A N 1
ATOM 1071 C CA . GLU A 1 132 ? -3.041 2.465 13.337 1.00 82.81 132 GLU A CA 1
ATOM 1072 C C . GLU A 1 132 ? -3.835 3.348 14.314 1.00 82.81 132 GLU A C 1
ATOM 1074 O O . GLU A 1 132 ? -4.157 2.906 15.418 1.00 82.81 132 GLU A O 1
ATOM 1079 N N . GLU A 1 133 ? -4.232 4.555 13.915 1.00 78.19 133 GLU A N 1
ATOM 1080 C CA . GLU A 1 133 ? -5.052 5.459 14.731 1.00 78.19 133 GLU A CA 1
ATOM 1081 C C . GLU A 1 133 ? -6.394 4.832 15.103 1.00 78.19 133 GLU A C 1
ATOM 1083 O O . GLU A 1 133 ? -6.776 4.831 16.272 1.00 78.19 133 GLU A O 1
ATOM 1088 N N . THR A 1 134 ? -7.090 4.213 14.148 1.00 73.19 134 THR A N 1
ATOM 1089 C CA . THR A 1 134 ? -8.346 3.511 14.444 1.00 73.19 134 THR A CA 1
ATOM 1090 C C . THR A 1 134 ? -8.134 2.330 15.389 1.00 73.19 134 THR A C 1
ATOM 1092 O O . THR A 1 134 ? -8.978 2.097 16.258 1.00 73.19 134 THR A O 1
ATOM 1095 N N . THR A 1 135 ? -7.009 1.608 15.307 1.00 75.00 135 THR A N 1
ATOM 1096 C CA . THR A 1 135 ? -6.683 0.580 16.311 1.00 75.00 135 THR A CA 1
ATOM 1097 C C . THR A 1 135 ? -6.371 1.170 17.684 1.00 75.00 135 THR A C 1
ATOM 1099 O O . THR A 1 135 ? -6.806 0.599 18.686 1.00 75.00 135 THR A O 1
ATOM 1102 N N . LYS A 1 136 ? -5.687 2.319 17.760 1.00 71.88 136 LYS A N 1
ATOM 1103 C CA . LYS A 1 136 ? -5.444 3.043 19.019 1.00 71.88 136 LYS A CA 1
ATOM 1104 C C . LYS A 1 136 ? -6.764 3.481 19.648 1.00 71.88 136 LYS A C 1
ATOM 1106 O O . LYS A 1 136 ? -7.002 3.153 20.806 1.00 71.88 136 LYS A O 1
ATOM 1111 N N . CYS A 1 137 ? -7.655 4.097 18.873 1.00 72.31 137 CYS A N 1
ATOM 1112 C CA . CYS A 1 137 ? -8.997 4.482 19.316 1.00 72.31 137 CYS A CA 1
ATOM 1113 C C . CYS A 1 137 ? -9.809 3.274 19.807 1.00 72.31 137 CYS A C 1
ATOM 1115 O O . CYS A 1 137 ? -10.421 3.331 20.869 1.00 72.31 137 CYS A O 1
ATOM 1117 N N . LYS A 1 138 ? -9.768 2.140 19.093 1.00 70.88 138 LYS A N 1
ATOM 1118 C CA . LYS A 1 138 ? -10.424 0.897 19.542 1.00 70.88 138 LYS A CA 1
ATOM 1119 C C . LYS A 1 138 ? -9.831 0.336 20.839 1.00 70.88 138 LYS A C 1
ATOM 1121 O O . LYS A 1 138 ? -10.556 -0.307 21.592 1.00 70.88 138 LYS A O 1
ATOM 1126 N N . ARG A 1 139 ? -8.532 0.529 21.096 1.00 70.25 139 ARG A N 1
ATOM 1127 C CA . ARG A 1 139 ? -7.869 0.083 22.335 1.00 70.25 139 ARG A CA 1
ATOM 1128 C C . ARG A 1 139 ? -8.215 0.963 23.535 1.00 70.25 139 ARG A C 1
ATOM 1130 O O . ARG A 1 1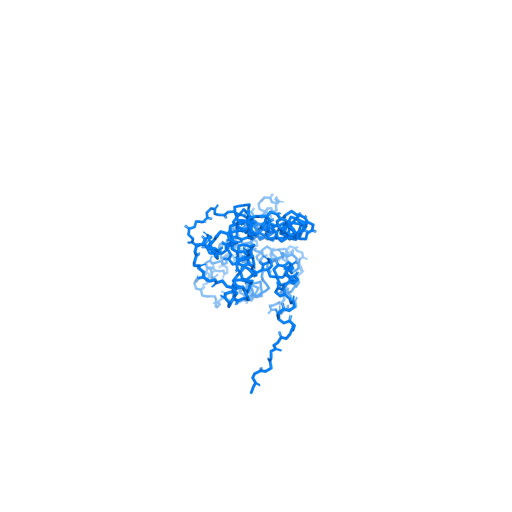39 ? -8.296 0.437 24.638 1.00 70.25 139 ARG A O 1
ATOM 1137 N N . THR A 1 140 ? -8.397 2.268 23.336 1.00 76.75 140 THR A N 1
ATOM 1138 C CA . THR A 1 140 ? -8.736 3.215 24.413 1.00 76.75 140 THR A CA 1
ATOM 1139 C C . THR A 1 140 ? -10.230 3.252 24.728 1.00 76.75 140 THR A C 1
ATOM 1141 O O . THR A 1 140 ? -10.617 3.625 25.833 1.00 76.75 140 THR A O 1
ATOM 1144 N N . GLN A 1 141 ? -11.079 2.846 23.786 1.00 82.88 141 GLN A N 1
ATOM 1145 C CA . GLN A 1 141 ? -12.517 2.743 23.991 1.00 82.88 141 GLN A CA 1
ATOM 1146 C C . GLN A 1 141 ? -12.882 1.597 24.952 1.00 82.88 141 GLN A C 1
ATOM 1148 O O . GLN A 1 141 ? -12.355 0.485 24.866 1.00 82.88 141 GLN A O 1
ATOM 1153 N N . TYR A 1 142 ? -13.857 1.839 25.834 1.00 87.19 142 TYR A N 1
ATOM 1154 C CA . TYR A 1 142 ? -14.450 0.784 26.655 1.00 87.19 142 TYR A CA 1
ATOM 1155 C C . TYR A 1 142 ? -15.075 -0.328 25.798 1.00 87.19 142 TYR A C 1
ATOM 1157 O O . TYR A 1 142 ? -15.656 -0.089 24.739 1.00 87.19 142 TYR A O 1
ATOM 1165 N N . GLN A 1 143 ? -14.994 -1.566 26.288 1.00 89.06 143 GLN A N 1
ATOM 1166 C CA . GLN A 1 143 ? -15.598 -2.721 25.623 1.00 89.06 143 GLN A CA 1
ATOM 1167 C C . GLN A 1 143 ? -17.132 -2.627 25.623 1.00 89.06 143 GLN A C 1
ATOM 1169 O O . GLN A 1 143 ? -17.729 -2.021 26.514 1.00 89.06 143 GLN A O 1
ATOM 1174 N N . ALA A 1 144 ? -17.779 -3.280 24.652 1.00 89.00 144 ALA A N 1
ATOM 1175 C CA . ALA A 1 144 ? -19.234 -3.229 24.481 1.00 89.00 144 ALA A CA 1
ATOM 1176 C C . ALA A 1 144 ? -20.046 -3.554 25.760 1.00 89.00 144 ALA A C 1
ATOM 1178 O O . ALA A 1 144 ? -20.978 -2.801 26.039 1.00 89.00 144 ALA A O 1
ATOM 1179 N N . PRO A 1 145 ? -19.706 -4.571 26.585 1.00 89.75 145 PRO A N 1
ATOM 1180 C CA . PRO A 1 145 ? -20.401 -4.811 27.855 1.00 89.75 145 PRO A CA 1
ATOM 1181 C C . PRO A 1 145 ? -20.345 -3.603 28.802 1.00 89.75 145 PRO A C 1
ATOM 1183 O O . PRO A 1 145 ? -21.372 -3.179 29.326 1.00 89.75 145 PRO A O 1
ATOM 1186 N N . THR A 1 146 ? -19.166 -2.994 28.965 1.00 91.50 146 THR A N 1
ATOM 1187 C CA . THR A 1 146 ? -18.970 -1.804 29.804 1.00 91.50 146 THR A CA 1
ATOM 1188 C C . THR A 1 146 ? -19.785 -0.617 29.294 1.00 91.50 146 THR A C 1
ATOM 1190 O O . THR A 1 146 ? -20.469 0.034 30.077 1.00 91.50 146 THR A O 1
ATOM 1193 N N . LEU A 1 147 ? -19.763 -0.351 27.982 1.00 92.00 147 LEU A N 1
ATOM 1194 C CA . LEU A 1 147 ? -20.526 0.744 27.365 1.00 92.00 147 LEU A CA 1
ATOM 1195 C C . LEU A 1 147 ? -22.033 0.593 27.592 1.00 92.00 147 LEU A C 1
ATOM 1197 O O . LEU A 1 147 ? -22.720 1.558 27.920 1.00 92.00 147 LEU A O 1
ATOM 1201 N N . ILE A 1 148 ? -22.540 -0.629 27.448 1.00 92.12 148 ILE A N 1
ATOM 1202 C CA . ILE A 1 148 ? -23.953 -0.943 27.652 1.00 92.12 148 ILE A CA 1
ATOM 1203 C C . ILE A 1 148 ? -24.349 -0.813 29.130 1.00 92.12 148 ILE A C 1
ATOM 1205 O O . ILE A 1 148 ? -25.435 -0.318 29.426 1.00 92.12 148 ILE A O 1
ATOM 1209 N N . ILE A 1 149 ? -23.466 -1.167 30.064 1.00 92.38 149 ILE A N 1
ATOM 1210 C CA . ILE A 1 149 ? -23.701 -0.972 31.502 1.00 92.38 149 ILE A CA 1
ATOM 1211 C C . ILE A 1 149 ? -23.668 0.515 31.874 1.00 92.38 149 ILE A C 1
ATOM 1213 O O . ILE A 1 149 ? -24.541 0.967 32.611 1.00 92.38 149 ILE A O 1
ATOM 1217 N N . ILE A 1 150 ? -22.735 1.297 31.321 1.00 91.88 150 ILE A N 1
ATOM 1218 C CA . ILE A 1 150 ? -22.720 2.761 31.478 1.00 91.88 150 ILE A CA 1
ATOM 1219 C C . ILE A 1 150 ? -24.033 3.361 30.958 1.00 91.88 150 ILE A C 1
ATOM 1221 O O . ILE A 1 150 ? -24.644 4.187 31.634 1.00 91.88 150 ILE A O 1
ATOM 1225 N N . HIS A 1 151 ? -24.512 2.912 29.793 1.00 91.88 151 HIS A N 1
ATOM 1226 C CA . HIS A 1 151 ? -25.797 3.347 29.247 1.00 91.88 151 HIS A CA 1
ATOM 1227 C C . HIS A 1 151 ? -26.977 2.975 30.157 1.00 91.88 151 HIS A C 1
ATOM 1229 O O . HIS A 1 151 ? -27.835 3.817 30.416 1.00 91.88 151 HIS A O 1
ATOM 1235 N N . TYR A 1 152 ? -27.004 1.746 30.681 1.00 91.31 152 TYR A N 1
ATOM 1236 C CA . TYR A 1 152 ? -28.024 1.286 31.626 1.00 91.31 152 TYR A CA 1
ATOM 1237 C C . TYR A 1 152 ? -28.064 2.138 32.892 1.00 91.31 152 TYR A C 1
ATOM 1239 O O . TYR A 1 152 ? -29.132 2.586 33.307 1.00 91.31 152 TYR A O 1
ATOM 1247 N N . VAL A 1 153 ? -26.900 2.397 33.484 1.00 90.12 153 VAL A N 1
ATOM 1248 C CA . VAL A 1 153 ? -26.782 3.252 34.664 1.00 90.12 153 VAL A CA 1
ATOM 1249 C C . VAL A 1 153 ? -27.288 4.657 34.362 1.00 90.12 153 VAL A C 1
ATOM 1251 O O . VAL A 1 153 ? -28.106 5.174 35.116 1.00 90.12 153 VAL A O 1
ATOM 1254 N N . ASN A 1 154 ? -26.861 5.260 33.250 1.00 89.38 154 ASN A N 1
ATOM 1255 C CA . ASN A 1 154 ? -27.321 6.593 32.865 1.00 89.38 154 ASN A CA 1
ATOM 1256 C C . ASN A 1 154 ? -28.842 6.629 32.686 1.00 89.38 154 ASN A C 1
ATOM 1258 O O . ASN A 1 154 ? -29.483 7.526 33.217 1.00 89.38 154 ASN A O 1
ATOM 1262 N N . SER A 1 155 ? -29.423 5.618 32.033 1.00 89.38 155 SER A N 1
ATOM 1263 C CA . SER A 1 155 ? -30.876 5.467 31.893 1.00 89.38 155 SER A CA 1
ATOM 1264 C C . SER A 1 155 ? -31.588 5.398 33.248 1.00 89.38 155 SER A C 1
ATOM 1266 O O . SER A 1 155 ? -32.627 6.033 33.430 1.00 89.38 155 SER A O 1
ATOM 1268 N N . LYS A 1 156 ? -31.005 4.700 34.232 1.00 88.56 156 LYS A N 1
ATOM 1269 C CA . LYS A 1 156 ? -31.528 4.646 35.604 1.00 88.56 156 LYS A CA 1
ATOM 1270 C C . LYS A 1 156 ? -31.416 5.976 36.343 1.00 88.56 156 LYS A C 1
ATOM 1272 O O . LYS A 1 156 ? -32.362 6.345 37.027 1.00 88.56 156 LYS A O 1
ATOM 1277 N N . ILE A 1 157 ? -30.314 6.707 36.185 1.00 87.44 157 ILE A N 1
ATOM 1278 C CA . ILE A 1 157 ? -30.133 8.030 36.802 1.00 87.44 157 ILE A CA 1
ATOM 1279 C C . ILE A 1 157 ? -31.124 9.038 36.214 1.00 87.44 157 ILE A C 1
ATOM 1281 O O . ILE A 1 157 ? -31.744 9.799 36.951 1.00 87.44 157 ILE A O 1
ATOM 1285 N N . THR A 1 158 ? -31.298 9.041 34.891 1.00 86.56 158 THR A N 1
ATOM 1286 C CA . THR A 1 158 ? -32.182 9.991 34.203 1.00 86.56 158 THR A CA 1
ATOM 1287 C C . THR A 1 158 ? -33.649 9.568 34.208 1.00 86.56 158 THR A C 1
ATOM 1289 O O . THR A 1 158 ? -34.467 10.258 33.605 1.00 86.56 158 THR A O 1
ATOM 1292 N N . ASN A 1 159 ? -33.996 8.439 34.840 1.00 85.69 159 ASN A N 1
ATOM 1293 C CA . ASN A 1 159 ? -35.328 7.825 34.775 1.00 85.69 159 ASN A CA 1
ATOM 1294 C C . ASN A 1 159 ? -35.859 7.676 33.335 1.00 85.69 159 ASN A C 1
ATOM 1296 O O . ASN A 1 159 ? -37.063 7.756 33.088 1.00 85.69 159 ASN A O 1
ATOM 1300 N N . THR A 1 160 ? -34.965 7.454 32.369 1.00 85.56 160 THR A N 1
ATOM 1301 C CA . THR A 1 160 ? -35.344 7.200 30.975 1.00 85.56 160 THR A CA 1
ATOM 1302 C C . THR A 1 160 ? -35.470 5.699 30.744 1.00 85.56 160 THR A C 1
ATOM 1304 O O . THR A 1 160 ? -34.737 4.916 31.356 1.00 85.56 160 THR A O 1
ATOM 1307 N N . PRO A 1 161 ? -36.388 5.249 29.875 1.00 86.75 161 PRO A N 1
ATOM 1308 C CA . PRO A 1 161 ? -36.497 3.835 29.551 1.00 86.75 161 PRO A CA 1
ATOM 1309 C C . PRO A 1 161 ? -35.220 3.348 28.861 1.00 86.75 161 PRO A C 1
ATOM 1311 O O . PRO A 1 161 ? -34.666 4.027 27.994 1.00 86.75 161 PRO A O 1
ATOM 1314 N N . LEU A 1 162 ? -34.773 2.148 29.234 1.00 88.94 162 LEU A N 1
ATOM 1315 C CA . LEU A 1 162 ? -33.667 1.489 28.551 1.00 88.94 162 LEU A CA 1
ATOM 1316 C C . LEU A 1 162 ? -34.061 1.224 27.093 1.00 88.94 162 LEU A C 1
ATOM 1318 O O . LEU A 1 162 ? -35.183 0.786 26.819 1.00 88.94 162 LEU A O 1
ATOM 1322 N N . LEU A 1 163 ? -33.139 1.484 26.166 1.00 89.44 163 LEU A N 1
ATOM 1323 C CA . LEU A 1 163 ? -33.378 1.265 24.744 1.00 89.44 163 LEU A CA 1
ATOM 1324 C C . LEU A 1 163 ? -33.609 -0.225 24.435 1.00 89.44 163 LEU A C 1
ATOM 1326 O O . LEU A 1 163 ? -32.850 -1.064 24.922 1.00 89.44 163 LEU A O 1
ATOM 1330 N N . PRO A 1 164 ? -34.588 -0.570 23.579 1.00 89.31 164 PRO A N 1
ATOM 1331 C CA . PRO A 1 164 ? -34.858 -1.957 23.213 1.00 89.31 164 PRO A CA 1
ATOM 1332 C C . PRO A 1 164 ? -33.694 -2.594 22.442 1.00 89.31 164 PRO A C 1
ATOM 1334 O O . PRO A 1 164 ? -32.952 -1.932 21.720 1.00 89.31 164 PRO A O 1
ATOM 1337 N N . ALA A 1 165 ? -33.569 -3.920 22.523 1.00 89.38 165 ALA A N 1
ATOM 1338 C CA . ALA A 1 165 ? -32.544 -4.690 21.813 1.00 89.38 165 ALA A CA 1
ATOM 1339 C C . ALA A 1 165 ? -32.865 -4.895 20.314 1.00 89.38 165 ALA A C 1
ATOM 1341 O O . ALA A 1 165 ? -33.017 -6.023 19.846 1.00 89.38 165 ALA A O 1
ATOM 1342 N N . ASN A 1 166 ? -32.980 -3.805 19.550 1.00 90.19 166 ASN A N 1
ATOM 1343 C CA . ASN A 1 166 ? -33.265 -3.827 18.113 1.00 90.19 166 ASN A CA 1
ATOM 1344 C C . ASN A 1 166 ? -32.192 -3.090 17.285 1.00 90.19 166 ASN A C 1
ATOM 1346 O O . ASN A 1 166 ? -31.286 -2.448 17.818 1.00 90.19 166 ASN A O 1
ATOM 1350 N N . ASP A 1 167 ? -32.285 -3.198 15.957 1.00 89.50 167 ASP A N 1
ATOM 1351 C CA . ASP A 1 167 ? -31.297 -2.616 15.041 1.00 89.50 167 ASP A CA 1
ATOM 1352 C C . ASP A 1 167 ? -31.265 -1.087 15.046 1.00 89.50 167 ASP A C 1
ATOM 1354 O O . ASP A 1 167 ? -30.213 -0.505 14.780 1.00 89.50 167 ASP A O 1
ATOM 1358 N N . GLN A 1 168 ? -32.386 -0.434 15.357 1.00 91.06 168 GLN A N 1
ATOM 1359 C CA . GLN A 1 168 ? -32.475 1.025 15.415 1.00 91.06 168 GLN A CA 1
ATOM 1360 C C . GLN A 1 168 ? -31.747 1.565 16.649 1.00 91.06 168 GLN A C 1
ATOM 1362 O O . GLN A 1 168 ? -30.899 2.450 16.536 1.00 91.06 168 GLN A O 1
ATOM 1367 N N . SER A 1 169 ? -32.006 0.983 17.819 1.00 89.81 169 SER A N 1
ATOM 1368 C CA . SER A 1 169 ? -31.330 1.323 19.071 1.00 89.81 169 SER A CA 1
ATOM 1369 C C . SER A 1 169 ? -29.840 1.005 19.018 1.00 89.81 169 SER A C 1
ATOM 1371 O O . SER A 1 169 ? -29.024 1.828 19.427 1.00 89.81 169 SER A O 1
ATOM 1373 N N . ALA A 1 170 ? -29.459 -0.133 18.434 1.00 88.38 170 ALA A N 1
ATOM 1374 C CA . ALA A 1 170 ? -28.055 -0.471 18.224 1.00 88.38 170 ALA A CA 1
ATOM 1375 C C . ALA A 1 170 ? -27.348 0.518 17.283 1.00 88.38 170 ALA A C 1
ATOM 1377 O O . ALA A 1 170 ? -26.200 0.880 17.532 1.00 88.38 170 ALA A O 1
ATOM 1378 N N . ALA A 1 171 ? -28.028 1.007 16.239 1.00 88.88 171 ALA A N 1
ATOM 1379 C CA . ALA A 1 171 ? -27.487 2.048 15.365 1.00 88.88 171 ALA A CA 1
ATOM 1380 C C . ALA A 1 171 ? -27.306 3.387 16.102 1.00 88.88 171 ALA A C 1
ATOM 1382 O O . ALA A 1 171 ? -26.324 4.089 15.869 1.00 88.88 171 ALA A O 1
ATOM 1383 N N . LEU A 1 172 ? -28.214 3.737 17.017 1.00 89.88 172 LEU A N 1
ATOM 1384 C CA . LEU A 1 172 ? -28.096 4.947 17.834 1.00 89.88 172 LEU A CA 1
ATOM 1385 C C . LEU A 1 172 ? -26.925 4.852 18.824 1.00 89.88 172 LEU A C 1
ATOM 1387 O O . LEU A 1 172 ? -26.128 5.781 18.926 1.00 89.88 172 LEU A O 1
ATOM 1391 N N . LEU A 1 173 ? -26.761 3.705 19.487 1.00 89.50 173 LEU A N 1
ATOM 1392 C CA . LEU A 1 173 ? -25.628 3.447 20.381 1.00 89.50 173 LEU A CA 1
ATOM 1393 C C . LEU A 1 173 ? -24.294 3.370 19.624 1.00 89.50 173 LEU A C 1
ATOM 1395 O O . LEU A 1 173 ? -23.277 3.838 20.129 1.00 89.50 173 LEU A O 1
ATOM 1399 N N . ASN A 1 174 ? -24.288 2.831 18.402 1.00 90.38 174 ASN A N 1
ATOM 1400 C CA . ASN A 1 174 ? -23.121 2.860 17.521 1.00 90.38 174 ASN A CA 1
ATOM 1401 C C . ASN A 1 174 ? -22.721 4.302 17.175 1.00 90.38 174 ASN A C 1
ATOM 1403 O O . ASN A 1 174 ? -21.539 4.615 17.243 1.00 90.38 174 ASN A O 1
ATOM 1407 N N . LYS A 1 175 ? -23.677 5.195 16.890 1.00 89.31 175 LYS A N 1
ATOM 1408 C CA . LYS A 1 175 ? -23.387 6.624 16.673 1.00 89.31 175 LYS A CA 1
ATOM 1409 C C . LYS A 1 175 ? -22.842 7.314 17.924 1.00 89.31 175 LYS A C 1
ATOM 1411 O O . LYS A 1 175 ? -21.977 8.171 17.802 1.00 89.31 175 LYS A O 1
ATOM 1416 N N . LEU A 1 176 ? -23.343 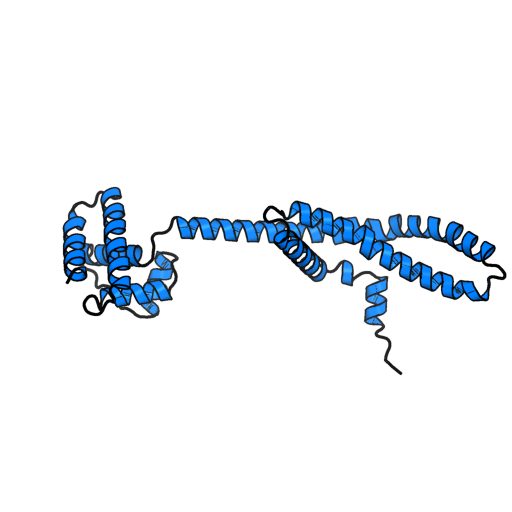6.950 19.106 1.00 87.94 176 LEU A N 1
ATOM 1417 C CA . LEU A 1 176 ? -22.933 7.566 20.369 1.00 87.94 176 LEU A CA 1
ATOM 1418 C C . LEU A 1 176 ? -21.540 7.112 20.819 1.00 87.94 176 LEU A C 1
ATOM 1420 O O . LEU A 1 176 ? -20.751 7.922 21.294 1.00 87.94 176 LEU A O 1
ATOM 1424 N N . TYR A 1 177 ? -21.246 5.818 20.692 1.00 87.62 177 TYR A N 1
ATOM 1425 C CA . TYR A 1 177 ? -20.021 5.238 21.235 1.00 87.62 177 TYR A CA 1
ATOM 1426 C C . TYR A 1 177 ? -18.975 4.900 20.176 1.00 87.62 177 TYR A C 1
ATOM 1428 O O . TYR A 1 177 ? -17.815 4.750 20.528 1.00 87.62 177 TYR A O 1
ATOM 1436 N N . GLY A 1 178 ? -19.341 4.743 18.904 1.00 83.56 178 GLY A N 1
ATOM 1437 C CA . GLY A 1 178 ? -18.435 4.290 17.841 1.00 83.56 178 GLY A CA 1
ATOM 1438 C C . GLY A 1 178 ? -18.084 2.797 17.905 1.00 83.56 178 GLY A C 1
ATOM 1439 O O . GLY A 1 178 ? -17.119 2.371 17.278 1.00 83.56 178 GLY A O 1
ATOM 1440 N N . SER A 1 179 ? -18.824 1.993 18.683 1.00 85.94 179 SER A N 1
ATOM 1441 C CA . SER A 1 179 ? -18.591 0.543 18.829 1.00 85.94 179 SER A CA 1
ATOM 1442 C C . SER A 1 179 ? -19.425 -0.287 17.853 1.00 85.94 179 SER A C 1
ATOM 1444 O O . SER A 1 179 ? -20.437 0.181 17.342 1.00 85.94 179 SER A O 1
ATOM 1446 N N . ASP A 1 180 ? -19.028 -1.536 17.622 1.00 86.38 180 ASP A N 1
ATOM 1447 C CA . ASP A 1 180 ? -19.693 -2.461 16.699 1.00 86.38 180 ASP A CA 1
ATOM 1448 C C . ASP A 1 180 ? -21.195 -2.634 17.009 1.00 86.38 180 ASP A C 1
ATOM 1450 O O . ASP A 1 180 ? -21.582 -2.939 18.141 1.00 86.38 180 ASP A O 1
ATOM 1454 N N . LYS A 1 181 ? -22.043 -2.427 15.993 1.00 89.25 181 LYS A N 1
ATOM 1455 C CA . LYS A 1 181 ? -23.508 -2.434 16.124 1.00 89.25 181 LYS A CA 1
ATOM 1456 C C . LYS A 1 181 ? -24.034 -3.779 16.628 1.00 89.25 181 LYS A C 1
ATOM 1458 O O . LYS A 1 181 ? -24.902 -3.797 17.503 1.00 89.25 181 LYS A O 1
ATOM 1463 N N . ASP A 1 182 ? -23.510 -4.885 16.112 1.00 88.88 182 ASP A N 1
ATOM 1464 C CA . ASP A 1 182 ? -23.987 -6.224 16.454 1.00 88.88 182 ASP A CA 1
ATOM 1465 C C . ASP A 1 182 ? -23.585 -6.585 17.882 1.00 88.88 182 ASP A C 1
ATOM 1467 O O . ASP A 1 182 ? -24.410 -7.078 18.656 1.00 88.88 182 ASP A O 1
ATOM 1471 N N . LYS A 1 183 ? -22.364 -6.222 18.293 1.00 88.25 183 LYS A N 1
ATOM 1472 C CA . LYS A 1 183 ? -21.924 -6.364 19.688 1.00 88.25 183 LYS A CA 1
ATOM 1473 C C . LYS A 1 183 ? -22.755 -5.514 20.641 1.00 88.25 183 LYS A C 1
ATOM 1475 O O . LYS A 1 183 ? -23.093 -5.991 21.725 1.00 88.25 183 LYS A O 1
ATOM 1480 N N . LEU A 1 184 ? -23.094 -4.278 20.275 1.00 89.69 184 LEU A N 1
ATOM 1481 C CA . LEU A 1 184 ? -23.950 -3.417 21.095 1.00 89.69 184 LEU A CA 1
ATOM 1482 C C . LEU A 1 184 ? -25.361 -4.002 21.223 1.00 89.69 184 LEU A C 1
ATOM 1484 O O . LEU A 1 184 ? -25.863 -4.117 22.338 1.00 89.69 184 LEU A O 1
ATOM 1488 N N . LYS A 1 185 ? -25.968 -4.454 20.118 1.00 91.25 185 LYS A N 1
ATOM 1489 C CA . LYS A 1 185 ? -27.279 -5.127 20.113 1.00 91.25 185 LYS A CA 1
ATOM 1490 C C . LYS A 1 185 ? -27.273 -6.380 20.983 1.00 91.25 185 LYS A C 1
ATOM 1492 O O . LYS A 1 185 ? -28.172 -6.567 21.802 1.00 91.25 185 LYS A O 1
ATOM 1497 N N . GLN A 1 186 ? -26.251 -7.221 20.832 1.00 91.25 186 GLN A N 1
ATOM 1498 C CA . GLN A 1 186 ? -26.102 -8.450 21.600 1.00 91.25 186 GLN A CA 1
ATOM 1499 C C . GLN A 1 186 ? -25.983 -8.145 23.095 1.00 91.25 186 GLN A C 1
ATOM 1501 O O . GLN A 1 186 ? -26.730 -8.707 23.888 1.00 91.25 186 GLN A O 1
ATOM 1506 N N . ASN A 1 187 ? -25.110 -7.219 23.494 1.00 89.06 187 ASN A N 1
ATOM 1507 C CA . ASN A 1 187 ? -24.936 -6.877 24.908 1.00 89.06 187 ASN A CA 1
ATOM 1508 C C . ASN A 1 187 ? -26.157 -6.157 25.501 1.00 89.06 187 ASN A C 1
ATOM 1510 O O . ASN A 1 187 ? -26.501 -6.393 26.656 1.00 89.06 187 ASN A O 1
ATOM 1514 N N . LEU A 1 188 ? -26.885 -5.370 24.706 1.00 89.62 188 LEU A N 1
ATOM 1515 C CA . LEU A 1 188 ? -28.173 -4.809 25.113 1.00 89.62 188 LEU A CA 1
ATOM 1516 C C . LEU A 1 188 ? -29.209 -5.921 25.334 1.00 89.62 188 LEU A C 1
ATOM 1518 O O . LEU A 1 188 ? -29.911 -5.920 26.339 1.00 89.62 188 LEU A O 1
ATOM 1522 N N . SER A 1 189 ? -29.250 -6.934 24.461 1.00 89.94 189 SER A N 1
ATOM 1523 C CA . SER A 1 189 ? -30.114 -8.108 24.648 1.00 89.94 189 SER A CA 1
ATOM 1524 C C . SER A 1 189 ? -29.759 -8.915 25.903 1.00 89.94 189 SER A C 1
ATOM 1526 O O . SER A 1 189 ? -30.659 -9.399 26.589 1.00 89.94 189 SER A O 1
ATOM 1528 N N . ARG A 1 190 ? -28.465 -8.997 26.250 1.00 88.62 190 ARG A N 1
ATOM 1529 C CA . ARG A 1 190 ? -27.972 -9.658 27.469 1.00 88.62 190 ARG A CA 1
ATOM 1530 C C . ARG A 1 190 ? -28.480 -8.966 28.734 1.00 88.62 190 ARG A C 1
ATOM 1532 O O . ARG A 1 190 ? -28.873 -9.657 29.667 1.00 88.62 190 ARG A O 1
ATOM 1539 N N . LEU A 1 191 ? -28.560 -7.631 28.745 1.00 86.94 191 LEU A N 1
ATOM 1540 C CA . LEU A 1 191 ? -29.156 -6.877 29.859 1.00 86.94 191 LEU A CA 1
ATOM 1541 C C . LEU A 1 191 ? -30.641 -7.189 30.080 1.00 86.94 191 LEU A C 1
ATOM 1543 O O . LEU A 1 191 ? -31.102 -7.152 31.216 1.00 86.94 191 LEU A O 1
ATOM 1547 N N . TYR A 1 192 ? -31.395 -7.499 29.024 1.00 86.94 192 TYR A N 1
ATOM 1548 C CA . TYR A 1 192 ? -32.803 -7.890 29.155 1.00 86.94 192 TYR A CA 1
ATOM 1549 C C . TYR A 1 192 ? -32.987 -9.357 29.564 1.00 86.94 192 TYR A C 1
ATOM 1551 O O . TYR A 1 192 ? -34.055 -9.724 30.047 1.00 86.94 192 TYR A O 1
ATOM 1559 N N . LYS A 1 193 ? -31.967 -10.201 29.373 1.00 86.88 193 LYS A N 1
ATOM 1560 C CA . LYS A 1 193 ? -32.026 -11.657 29.568 1.00 86.88 193 LYS A CA 1
ATOM 1561 C C . LYS A 1 193 ? -30.998 -12.156 30.588 1.00 86.88 193 LYS A C 1
ATOM 1563 O O . LYS A 1 193 ? -30.344 -13.170 30.364 1.00 86.88 193 LYS A O 1
ATOM 1568 N N . LEU A 1 194 ? -30.858 -11.449 31.712 1.00 84.44 194 LEU A N 1
ATOM 1569 C CA . LEU A 1 194 ? -29.830 -11.726 32.731 1.00 84.44 194 LEU A CA 1
ATOM 1570 C C . LEU A 1 194 ? -29.872 -13.170 33.265 1.00 84.44 194 LEU A C 1
ATOM 1572 O O . LEU A 1 194 ? -28.825 -13.782 33.468 1.00 84.44 194 LEU A O 1
ATOM 1576 N N . SER A 1 195 ? -31.071 -13.736 33.427 1.00 78.50 195 SER A N 1
ATOM 1577 C CA . SER A 1 195 ? -31.281 -15.089 33.958 1.00 78.50 195 SER A CA 1
ATOM 1578 C C . SER A 1 195 ? -30.919 -16.213 32.983 1.00 78.50 195 SER A C 1
ATOM 1580 O O . SER A 1 195 ? -30.703 -17.339 33.416 1.00 78.50 195 SER A O 1
ATOM 1582 N N . SER A 1 196 ? -30.832 -15.933 31.679 1.00 84.06 196 SER A N 1
ATOM 1583 C CA . SER A 1 196 ? -30.530 -16.936 30.648 1.00 84.06 196 SER A CA 1
ATOM 1584 C C . SER A 1 196 ? -29.124 -16.786 30.060 1.00 84.06 196 SER A C 1
ATOM 1586 O O . SER A 1 196 ? -28.866 -17.277 28.961 1.00 84.06 196 SER A O 1
ATOM 1588 N N . LEU A 1 197 ? -28.234 -16.051 30.732 1.00 86.38 197 LEU A N 1
ATOM 1589 C CA . LEU A 1 197 ? -26.859 -15.855 30.277 1.00 86.38 197 LEU A CA 1
ATOM 1590 C C . LEU A 1 197 ? -26.020 -17.108 30.516 1.00 86.38 197 LEU A C 1
ATOM 1592 O O . LEU A 1 197 ? -26.057 -17.700 31.594 1.00 86.38 197 LEU A O 1
ATOM 1596 N N . SER A 1 198 ? -25.186 -17.460 29.539 1.00 87.19 198 SER A N 1
ATOM 1597 C CA . SER A 1 198 ? -24.152 -18.473 29.750 1.00 87.19 198 SER A CA 1
ATOM 1598 C C . SER A 1 198 ? -23.093 -17.986 30.750 1.00 87.19 198 SER A C 1
ATOM 1600 O O . SER A 1 198 ? -22.876 -16.783 30.917 1.00 87.19 198 SER A O 1
ATOM 1602 N N . ALA A 1 199 ? -22.370 -18.916 31.383 1.00 86.31 199 ALA A N 1
ATOM 1603 C CA . ALA A 1 199 ? -21.318 -18.583 32.351 1.00 86.31 199 ALA A CA 1
ATOM 1604 C C . ALA A 1 199 ? -20.253 -17.625 31.775 1.00 86.31 199 ALA A C 1
ATOM 1606 O O . ALA A 1 199 ? -19.795 -16.709 32.459 1.00 86.31 199 ALA A O 1
ATOM 1607 N N . LYS A 1 200 ? -19.907 -17.788 30.490 1.00 86.19 200 LYS A N 1
ATOM 1608 C CA . LYS A 1 200 ? -18.966 -16.908 29.783 1.00 86.19 200 LYS A CA 1
ATOM 1609 C C . LYS A 1 200 ? -19.513 -15.487 29.624 1.00 86.19 200 LYS A C 1
ATOM 1611 O O . LYS A 1 200 ? -18.811 -14.522 29.905 1.00 86.19 200 LYS A O 1
ATOM 1616 N N . GLU A 1 201 ? -20.764 -15.349 29.198 1.00 86.50 201 GLU A N 1
ATOM 1617 C CA . GLU A 1 201 ? -21.398 -14.040 28.990 1.00 86.50 201 GLU A CA 1
ATOM 1618 C C . GLU A 1 201 ? -21.623 -13.297 30.303 1.00 86.50 201 GLU A C 1
ATOM 1620 O O . GLU A 1 201 ? -21.438 -12.083 30.379 1.00 86.50 201 GLU A O 1
ATOM 1625 N N . ARG A 1 202 ? -21.965 -14.036 31.358 1.00 87.62 202 ARG A N 1
ATOM 1626 C CA . ARG A 1 202 ? -22.074 -13.521 32.721 1.00 87.62 202 ARG A CA 1
ATOM 1627 C C . ARG A 1 202 ? -20.739 -12.952 33.208 1.00 87.62 202 ARG A C 1
ATOM 1629 O O . ARG A 1 202 ? -20.713 -11.837 33.721 1.00 87.62 202 ARG A O 1
ATOM 1636 N N . ALA A 1 203 ? -19.631 -13.660 32.983 1.00 87.25 203 ALA A N 1
ATOM 1637 C CA . ALA A 1 203 ? -18.294 -13.172 33.327 1.00 87.25 203 ALA A CA 1
ATOM 1638 C C . ALA A 1 203 ? -17.905 -11.901 32.542 1.00 87.25 203 ALA A C 1
ATOM 1640 O O . ALA A 1 203 ? -17.355 -10.965 33.122 1.00 87.25 203 ALA A O 1
ATOM 1641 N N . GLU A 1 204 ? -18.233 -11.825 31.246 1.00 89.12 204 GLU A N 1
ATOM 1642 C CA . GLU A 1 204 ? -18.023 -10.616 30.431 1.00 89.12 204 GLU A CA 1
ATOM 1643 C C . GLU A 1 204 ? -18.818 -9.412 30.963 1.00 89.12 204 GLU A C 1
ATOM 1645 O O . GLU A 1 204 ? -18.281 -8.305 31.041 1.00 89.12 204 GLU A O 1
ATOM 1650 N N . MET A 1 205 ? -20.074 -9.624 31.368 1.00 89.25 205 MET A N 1
ATOM 1651 C CA . MET A 1 205 ? -20.923 -8.580 31.949 1.00 89.25 205 MET A CA 1
ATOM 1652 C C . MET A 1 205 ? -20.425 -8.132 33.326 1.00 89.25 205 MET A C 1
ATOM 1654 O O . MET A 1 205 ? -20.363 -6.932 33.571 1.00 89.25 205 MET A O 1
ATOM 1658 N N . LEU A 1 206 ? -20.001 -9.054 34.195 1.00 90.12 206 LEU A N 1
ATOM 1659 C CA . LEU A 1 206 ? -19.421 -8.724 35.505 1.00 90.12 206 LEU A CA 1
ATOM 1660 C C . LEU A 1 206 ? -18.143 -7.889 35.368 1.00 90.12 206 LEU A C 1
ATOM 1662 O O . LEU A 1 206 ? -18.006 -6.858 36.022 1.00 90.12 206 LEU A O 1
ATOM 1666 N N . LYS A 1 207 ? -17.253 -8.257 34.440 1.00 90.75 207 LYS A N 1
ATOM 1667 C CA . LYS A 1 207 ? -16.083 -7.433 34.103 1.00 90.75 207 LYS A CA 1
ATOM 1668 C C . LYS A 1 207 ? -16.495 -6.058 33.564 1.00 90.75 207 LYS A C 1
ATOM 1670 O O . LYS A 1 207 ? -15.832 -5.054 33.814 1.00 90.75 207 LYS A O 1
ATOM 1675 N N . GLY A 1 208 ? -17.595 -5.994 32.817 1.00 89.25 208 GLY A N 1
ATOM 1676 C CA . GLY A 1 208 ? -18.197 -4.737 32.381 1.00 89.25 208 GLY A CA 1
ATOM 1677 C C . GLY A 1 208 ? -18.672 -3.860 33.546 1.00 89.25 208 GLY A C 1
ATOM 1678 O O . GLY A 1 208 ? -18.429 -2.655 33.521 1.00 89.25 208 GLY A O 1
ATOM 1679 N N . VAL A 1 209 ? -19.290 -4.456 34.575 1.00 91.62 209 VAL A N 1
ATOM 1680 C CA . VAL A 1 209 ? -19.752 -3.765 35.795 1.00 91.62 209 VAL A CA 1
ATOM 1681 C C . VAL A 1 209 ? -18.570 -3.171 36.549 1.00 91.62 209 VAL A C 1
ATOM 1683 O O . VAL A 1 209 ? -18.611 -2.001 36.919 1.00 91.62 209 VAL A O 1
ATOM 1686 N N . GLU A 1 210 ? -17.500 -3.943 36.730 1.00 90.94 210 GLU A N 1
ATOM 1687 C CA . GLU A 1 210 ? -16.279 -3.487 37.400 1.00 90.94 210 GLU A CA 1
ATOM 1688 C C . GLU A 1 210 ? -15.646 -2.288 36.677 1.00 90.94 210 GLU A C 1
ATOM 1690 O O . GLU A 1 210 ? -15.376 -1.255 37.290 1.00 90.94 210 GLU A O 1
ATOM 1695 N N . ASN A 1 211 ? -15.500 -2.373 35.353 1.00 90.88 211 ASN A N 1
ATOM 1696 C CA . ASN A 1 211 ? -14.970 -1.267 34.553 1.00 90.88 211 ASN A CA 1
ATOM 1697 C C . ASN A 1 211 ? -15.881 -0.027 34.593 1.00 90.88 211 ASN A C 1
ATOM 1699 O O . ASN A 1 211 ? -15.391 1.098 34.671 1.00 90.88 211 ASN A O 1
ATOM 1703 N N . ALA A 1 212 ? -17.205 -0.216 34.563 1.00 90.50 212 ALA A N 1
ATOM 1704 C CA . ALA A 1 212 ? -18.161 0.880 34.692 1.00 90.50 212 ALA A CA 1
ATOM 1705 C C . ALA A 1 212 ? -18.085 1.530 36.084 1.00 90.50 212 ALA A C 1
ATOM 1707 O O . ALA A 1 212 ? -18.185 2.750 36.197 1.00 90.50 212 ALA A O 1
ATOM 1708 N N . ARG A 1 213 ? -17.843 0.741 37.139 1.00 90.25 213 ARG A N 1
ATOM 1709 C CA . ARG A 1 213 ? -17.607 1.242 38.501 1.00 90.25 213 ARG A CA 1
ATOM 1710 C C . ARG A 1 213 ? -16.384 2.161 38.542 1.00 90.25 213 ARG A C 1
ATOM 1712 O O . ARG A 1 213 ? -16.467 3.226 39.147 1.00 90.25 213 ARG A O 1
ATOM 1719 N N . GLY A 1 214 ? -15.297 1.786 37.861 1.00 88.06 214 GLY A N 1
ATOM 1720 C CA . GLY A 1 214 ? -14.121 2.643 37.665 1.00 88.06 214 GLY A CA 1
ATOM 1721 C C . GLY A 1 214 ? -14.478 3.966 36.981 1.00 88.06 214 GLY A C 1
ATOM 1722 O O . GLY A 1 214 ? -14.244 5.028 37.548 1.00 88.06 214 GLY A O 1
ATOM 1723 N N . PHE A 1 215 ? -15.167 3.904 35.837 1.00 89.81 215 PHE A N 1
ATOM 1724 C CA . PHE A 1 215 ? -15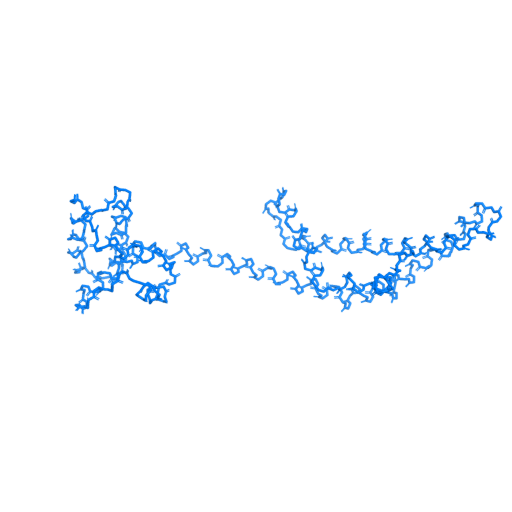.625 5.094 35.109 1.00 89.81 215 PHE A CA 1
ATOM 1725 C C . PHE A 1 215 ? -16.445 6.054 35.990 1.00 89.81 215 PHE A C 1
ATOM 1727 O O . PHE A 1 215 ? -16.160 7.249 36.054 1.00 89.81 215 PHE A O 1
ATOM 1734 N N . PHE A 1 216 ? -17.451 5.551 36.711 1.00 89.44 216 PHE A N 1
ATOM 1735 C CA . PHE A 1 216 ? -18.296 6.414 37.541 1.00 89.44 216 PHE A CA 1
ATOM 1736 C C . PHE A 1 216 ? -17.578 6.952 38.783 1.00 89.44 216 PHE A C 1
ATOM 1738 O O . PHE A 1 216 ? -17.872 8.071 39.210 1.00 89.44 216 PHE A O 1
ATOM 1745 N N . LYS A 1 217 ? -16.604 6.208 39.319 1.00 86.88 217 LYS A N 1
ATOM 1746 C CA . LYS A 1 217 ? -15.717 6.685 40.386 1.00 86.88 217 LYS A CA 1
ATOM 1747 C C . LYS A 1 217 ? -14.877 7.870 39.908 1.00 86.88 217 LYS A C 1
ATOM 1749 O O . LYS A 1 217 ? -14.841 8.885 40.598 1.00 86.88 217 LYS A O 1
ATOM 1754 N N . ASP A 1 218 ? -14.289 7.772 38.718 1.00 86.38 218 ASP A N 1
ATOM 1755 C CA . ASP A 1 218 ? -13.460 8.834 38.135 1.00 86.38 218 ASP A CA 1
ATOM 1756 C C . ASP A 1 218 ? -14.281 10.088 37.793 1.00 86.38 218 ASP A C 1
ATOM 1758 O O . ASP A 1 218 ? -13.790 11.208 37.900 1.00 86.38 218 ASP A O 1
ATOM 1762 N N . THR A 1 219 ? -15.562 9.921 37.448 1.00 83.62 219 THR A N 1
ATOM 1763 C CA . THR A 1 219 ? -16.493 11.045 37.205 1.00 83.62 219 THR A CA 1
ATOM 1764 C C . THR A 1 219 ? -17.122 11.641 38.477 1.00 83.62 219 THR A C 1
ATOM 1766 O O . THR A 1 219 ? -17.932 12.560 38.377 1.00 83.62 219 THR A O 1
ATOM 1769 N N . GLY A 1 220 ? -16.782 11.142 39.674 1.00 78.25 220 GLY A N 1
ATOM 1770 C CA . GLY A 1 220 ? -17.260 11.681 40.957 1.00 78.25 220 GLY A CA 1
ATOM 1771 C C . GLY A 1 220 ? -18.699 11.306 41.343 1.00 78.25 220 GLY A C 1
ATOM 1772 O O . GLY A 1 220 ? -19.255 11.871 42.284 1.00 78.25 220 GLY A O 1
ATOM 1773 N N . ASN A 1 221 ? -19.322 10.344 40.657 1.00 75.19 221 ASN A N 1
ATOM 1774 C CA . ASN A 1 221 ? -20.735 9.996 40.838 1.00 75.19 221 ASN A CA 1
ATOM 1775 C C . ASN A 1 221 ? -20.925 8.850 41.857 1.00 75.19 221 ASN A C 1
ATOM 1777 O O . ASN A 1 221 ? -21.233 7.709 41.512 1.00 75.19 221 ASN A O 1
ATOM 1781 N N . ALA A 1 222 ? -20.747 9.148 43.149 1.00 64.56 222 ALA A N 1
ATOM 1782 C CA . ALA A 1 222 ? -20.759 8.146 44.227 1.00 64.56 222 ALA A CA 1
ATOM 1783 C C . ALA A 1 222 ? -22.112 7.414 44.415 1.00 64.56 222 ALA A C 1
ATOM 1785 O O . ALA A 1 222 ? -22.143 6.267 44.873 1.00 64.56 222 ALA A O 1
ATOM 1786 N N . GLY A 1 223 ? -23.229 8.037 44.013 1.00 70.00 223 GLY A N 1
ATOM 1787 C CA . GLY A 1 223 ? -24.584 7.469 44.118 1.00 70.00 223 GLY A CA 1
ATOM 1788 C C . GLY A 1 223 ? -24.866 6.294 43.172 1.00 70.00 223 GLY A C 1
ATOM 1789 O O . GLY A 1 223 ? -25.854 5.584 43.341 1.00 70.00 223 GLY A O 1
ATOM 1790 N N . VAL A 1 224 ? -23.979 6.057 42.203 1.00 83.50 224 VAL A N 1
ATOM 1791 C CA . VAL A 1 224 ? -24.115 5.016 41.174 1.00 83.50 224 VAL A CA 1
ATOM 1792 C C . VAL A 1 224 ? -23.751 3.620 41.681 1.00 83.50 224 VAL A C 1
ATOM 1794 O O . VAL A 1 224 ? -24.204 2.619 41.124 1.00 83.50 224 VAL A O 1
ATOM 1797 N N . SER A 1 225 ? -22.977 3.549 42.765 1.00 79.94 225 SER A N 1
ATOM 1798 C CA . SER A 1 225 ? -22.543 2.295 43.393 1.00 79.94 225 SER A CA 1
ATOM 1799 C C . SER A 1 225 ? -23.714 1.349 43.672 1.00 79.94 225 SER A C 1
ATOM 1801 O O . SER A 1 225 ? -23.668 0.200 43.250 1.00 79.94 225 SER A O 1
ATOM 1803 N N . LYS A 1 226 ? -24.817 1.866 44.228 1.00 85.06 226 LYS A N 1
ATOM 1804 C CA . LYS A 1 226 ? -26.035 1.088 44.510 1.00 85.06 226 LYS A CA 1
ATOM 1805 C C . LYS A 1 226 ? -26.644 0.442 43.259 1.00 85.06 226 LYS A C 1
ATOM 1807 O O . LYS A 1 226 ? -27.014 -0.725 43.292 1.00 85.06 226 LYS A O 1
ATOM 1812 N N . ILE A 1 227 ? -26.708 1.176 42.143 1.00 86.81 227 ILE A N 1
ATOM 1813 C CA . ILE A 1 227 ? -27.277 0.679 40.876 1.00 86.81 227 ILE A CA 1
ATOM 1814 C C . ILE A 1 227 ? -26.403 -0.444 40.300 1.00 86.81 227 ILE A C 1
ATOM 1816 O O . ILE A 1 227 ? -26.918 -1.431 39.768 1.00 86.81 227 ILE A O 1
ATOM 1820 N N . LEU A 1 228 ? -25.080 -0.294 40.399 1.00 88.19 228 LEU A N 1
ATOM 1821 C CA . LEU A 1 228 ? -24.125 -1.303 39.947 1.00 88.19 228 LEU A CA 1
ATOM 1822 C C . LEU A 1 228 ? -24.129 -2.540 40.854 1.00 88.19 228 LEU A C 1
ATOM 1824 O O . LEU A 1 228 ? -24.104 -3.648 40.329 1.00 88.19 228 LEU A O 1
ATOM 1828 N N . ASP A 1 229 ? -24.228 -2.370 42.175 1.00 88.00 229 ASP A N 1
ATOM 1829 C CA . ASP A 1 229 ? -24.312 -3.471 43.144 1.00 88.00 229 ASP A CA 1
ATOM 1830 C C . ASP A 1 229 ? -25.590 -4.304 42.932 1.00 88.00 229 ASP A C 1
ATOM 1832 O O . ASP A 1 229 ? -25.543 -5.534 42.908 1.00 88.00 229 ASP A O 1
ATOM 1836 N N . GLU A 1 230 ? -26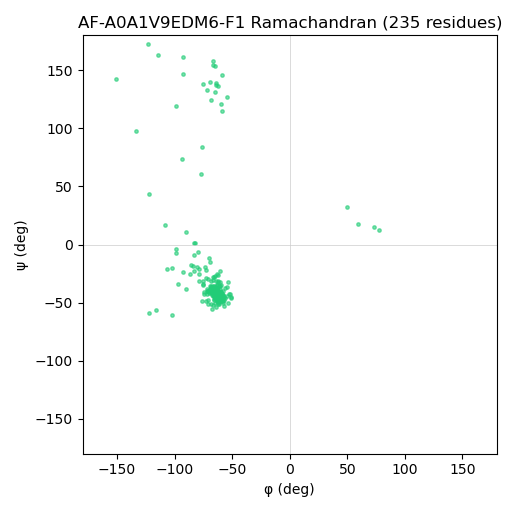.733 -3.653 42.687 1.00 87.94 230 GLU A N 1
ATOM 1837 C CA . GLU A 1 230 ? -27.984 -4.339 42.337 1.00 87.94 230 GLU A CA 1
ATOM 1838 C C . GLU A 1 230 ? -27.871 -5.137 41.032 1.00 87.94 230 GLU A C 1
ATOM 1840 O O . GLU A 1 230 ? -28.386 -6.255 40.930 1.00 87.94 230 GLU A O 1
ATOM 1845 N N . LEU A 1 231 ? -27.213 -4.570 40.016 1.00 87.31 231 LEU A N 1
ATOM 1846 C CA . LEU A 1 231 ? -26.987 -5.251 38.743 1.00 87.31 231 LEU A CA 1
ATOM 1847 C C . LEU A 1 231 ? -26.035 -6.442 38.911 1.00 87.31 231 LEU A C 1
ATOM 1849 O O . LEU A 1 231 ? -26.268 -7.505 38.338 1.00 87.31 231 LEU A O 1
ATOM 1853 N N . GLU A 1 232 ? -24.992 -6.284 39.721 1.00 88.75 232 GLU A N 1
ATOM 1854 C CA . GLU A 1 232 ? -24.032 -7.335 40.038 1.00 88.75 232 GLU A CA 1
ATOM 1855 C C . GLU A 1 232 ? -24.696 -8.507 40.770 1.00 88.75 232 GLU A C 1
ATOM 1857 O O . GLU A 1 232 ? -24.477 -9.663 40.407 1.00 88.75 232 GLU A O 1
ATOM 1862 N N . MET A 1 233 ? -25.571 -8.226 41.740 1.00 87.31 233 MET A N 1
ATOM 1863 C CA . MET A 1 233 ? -26.347 -9.261 42.429 1.00 87.31 233 MET A CA 1
ATOM 1864 C C . MET A 1 233 ? -27.232 -10.052 41.462 1.00 87.31 233 MET A C 1
ATOM 1866 O O . MET A 1 233 ? -27.239 -11.280 41.508 1.00 87.31 233 MET A O 1
ATOM 1870 N N . LYS A 1 234 ? -27.923 -9.371 40.539 1.00 85.88 234 LYS A N 1
ATOM 1871 C CA . LYS A 1 234 ? -28.760 -10.022 39.512 1.00 85.88 234 LYS A CA 1
ATOM 1872 C C . LYS A 1 234 ? -27.958 -10.860 38.521 1.00 85.88 234 LYS A C 1
ATOM 1874 O O . LYS A 1 234 ? -28.493 -11.808 37.966 1.00 85.88 234 LYS A O 1
ATOM 1879 N N . LEU A 1 235 ? -26.697 -10.507 38.279 1.00 84.38 235 LEU A N 1
ATOM 1880 C CA . LEU A 1 235 ? -25.796 -11.277 37.423 1.00 84.38 235 LEU A CA 1
ATOM 1881 C C . LEU A 1 235 ? -25.211 -12.501 38.135 1.00 84.38 235 LEU A C 1
ATOM 1883 O O . LEU A 1 235 ? -24.814 -13.446 37.462 1.00 84.38 235 LEU A O 1
ATOM 1887 N N . ARG A 1 236 ? -25.114 -12.492 39.469 1.00 80.81 236 ARG A N 1
ATOM 1888 C CA . ARG A 1 236 ? -24.567 -13.610 40.257 1.00 80.81 236 ARG A CA 1
ATOM 1889 C C . ARG A 1 236 ? -25.597 -14.705 40.564 1.00 80.81 236 ARG A C 1
ATOM 1891 O O . ARG A 1 236 ? -25.172 -15.814 40.874 1.00 80.81 236 ARG A O 1
ATOM 1898 N N . GLN A 1 237 ? -26.893 -14.406 40.444 1.00 67.81 237 GLN A N 1
ATOM 1899 C CA . GLN A 1 237 ? -28.003 -15.370 40.501 1.00 67.81 237 GLN A CA 1
ATOM 1900 C C . GLN A 1 237 ? -28.084 -16.156 39.193 1.00 67.81 237 GLN A C 1
ATOM 1902 O O . GLN A 1 237 ? -27.801 -17.367 39.199 1.00 67.81 237 GLN A O 1
#

Secondary structure (DSSP, 8-state):
-----HHHHHHHHT-HHHH-HHHHHHHHHHHHHHHHTT-TT--HHHHHHHHHHHIIIIIIHHHHHHHHHHHHHHHGGG-S-HHHHHHHHHHHHHHHHHHHIIIIIHHHIIIIIHHHHHHHHHHHHHHHHHHHHHHHHHHHSPPHHHHHHHHHHHHHHTTPPPPPSSHHHHHHHHHHH---HHHHHHHHHHHH-GGG--HHHHHHHHHHHHHHHHHHHHTT-GGGHHHHHHHHHHHH-

pLDDT: mean 88.18, std 8.16, range [37.97, 96.62]

Mean predicted aligned error: 10.98 Å

Organism: NCBI:txid354355

Sequence (237 aa):
MRSLNLRSMASFITREHTLEINNIRSLFIAEHEKHLGLHPAWNFKATRKIVIANYWFREVLTHFGVIMAVAVLFTLPQCNSW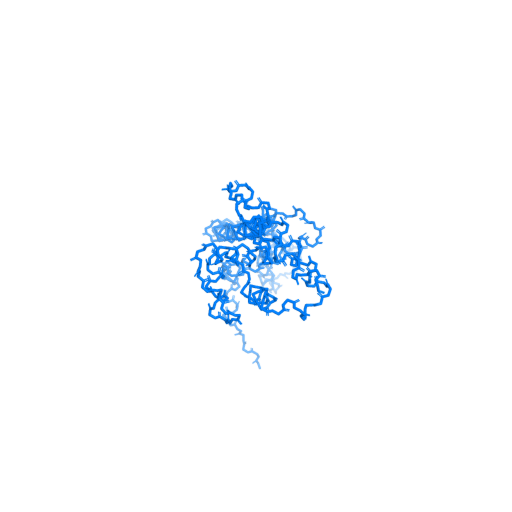ITLFASILFAGLPALVSFTAFIYFPSFFWSFLPKLEVVSGEQEKLANQAEETTKCKRTQYQAPTLIIIHYVNSKITNTPLLPANDQSAALLNKLYGSDKDKLKQNLSRLYKLSSLSAKERAEMLKGVENARGFFKDTGNAGVSKILDELEMKLRQ